Protein AF-A0A936PD94-F1 (afdb_monomer)

Foldseek 3Di:
DQWDDDPLETEGEAEDPEEADDPDPSQQAGEYEYEPQPHAHEYCEEYEHCEYEYEAHYEYQYEYEHLEEYEYHNEQHAYEYLEEYAYNYEYDYDYDDDPDAPAVVRLVVRQRYEHLYEYAYAAEYEDESYEALYEYEYQEYAYASYEALAEHEYAAEYEAAQYEYQEYEYAAYEYEAFYEHALQWYKYQDQYHFAWDQDPVRDTHGGWYFYFPLPLPQTGSGLCPDDPRPDPNVLRTDDSVPQWDWDFADDDPSHPPPDDGTGTMIIGHPVPPDDDPPSSVVSCVLSVLLSCLLPPDCPPDVPVSVVSLVVSPPSDDPSSNVSSVVSND

Sequence (329 aa):
MSVAQEGNNIVVKSAVAGSVFPTTERELVFPVLVDGLLEPAQIDGALYGRSIELRGNVKVSGPIVARGDTRLDPKSGQILLCSGLTVNGSLNCVADQGEKPRSILDDIKNAGVIVKGDISVNQNISLKNAIVFGSIRAVNCSLENTLVLGTCIVEESLKISMSSIGGYAVRDVTFEGSCLMLHALGESHTQPLFVPYETPSGGLVDSDIRYYPAVRGTASIMNRSQGNDAVNAEYSKLFPAIDWASIEATANPALDEVREGPLKKWVLSIGGRIGDISIIFQAITAIAQMLKCGFEFEHYHPAKRTQHLKKALIGLTDEEQWILQTVCS

Secondary structure (DSSP, 8-state):
--EEEETTEEEE-S-BSS-B--SSGGGGGS-EEEEEEEEEEEESS-EEESSEEEEEEEEE-S-EEESS-EEEE-TTS-EEESS-EEESS-EEE-----S--SSHHHHHHT-SEEEES-EEESSEEEEESEEEES-EEEEEEEEES-EEEEEEEEEEEEEEES-EEEEEE-SEEEEESEEEEEEEEEEESSPPEEEPEEPTTS-EE--EEEE----TTT--SS---S-TT-TTTTTTEE-HHHHEEEEEEPPPTTTT---SS-EEEEEE-GGGT-S-HHHHHHHHHHHHHHHHHHHS-TTT-HHHHHHHHHHHTTT--HHHHHHHHHHT-

Structure (mmCIF, N/CA/C/O backbone):
data_AF-A0A936PD94-F1
#
_entry.id   AF-A0A936PD94-F1
#
loop_
_atom_site.group_PDB
_atom_site.id
_atom_site.type_symbol
_atom_site.label_atom_id
_atom_site.label_alt_id
_atom_site.label_comp_id
_atom_site.label_asym_id
_atom_site.label_entity_id
_atom_site.label_seq_id
_atom_site.pdbx_PDB_ins_code
_atom_site.Cartn_x
_atom_site.Cartn_y
_atom_site.Cartn_z
_atom_site.occupancy
_atom_site.B_iso_or_equiv
_atom_site.auth_seq_id
_atom_site.auth_comp_id
_atom_site.auth_asym_id
_atom_site.auth_atom_id
_atom_site.pdbx_PDB_model_num
ATOM 1 N N . MET A 1 1 ? -18.846 4.526 27.578 1.00 58.31 1 MET A N 1
ATOM 2 C CA . MET A 1 1 ? -18.025 3.333 27.281 1.00 58.31 1 MET A CA 1
ATOM 3 C C . MET A 1 1 ? -17.364 3.568 25.938 1.00 58.31 1 MET A C 1
ATOM 5 O O . MET A 1 1 ? -18.072 3.981 25.031 1.00 58.31 1 MET A O 1
ATOM 9 N N . SER A 1 2 ? -16.044 3.404 25.836 1.00 80.94 2 SER A N 1
ATOM 10 C CA . SER A 1 2 ? -15.289 3.645 24.594 1.00 80.94 2 SER A CA 1
ATOM 11 C C . SER A 1 2 ? -15.455 2.521 23.570 1.00 80.94 2 SER A C 1
ATOM 13 O O . SER A 1 2 ? -15.458 2.786 22.371 1.00 80.94 2 SER A O 1
ATOM 15 N N . VAL A 1 3 ? -15.668 1.294 24.056 1.00 88.56 3 VAL A N 1
ATOM 16 C CA . VAL A 1 3 ? -16.024 0.108 23.271 1.00 88.56 3 VAL A CA 1
ATOM 17 C C . VAL A 1 3 ? -17.421 -0.346 23.689 1.00 88.56 3 VAL A C 1
ATOM 19 O O . VAL A 1 3 ? -17.691 -0.487 24.883 1.00 88.56 3 VAL A O 1
ATOM 22 N N . ALA A 1 4 ? -18.311 -0.558 22.726 1.00 90.06 4 ALA A N 1
ATOM 23 C CA . ALA A 1 4 ? -19.667 -1.040 22.963 1.00 90.06 4 ALA A CA 1
ATOM 24 C C . ALA A 1 4 ? -20.044 -2.116 21.943 1.00 90.06 4 ALA A C 1
ATOM 26 O O . ALA A 1 4 ? -19.617 -2.071 20.794 1.00 90.06 4 ALA A O 1
ATOM 27 N N . GLN A 1 5 ? -20.880 -3.068 22.350 1.00 90.19 5 GLN A N 1
ATOM 28 C CA . GLN A 1 5 ? -21.528 -3.970 21.408 1.00 90.19 5 GLN A CA 1
ATOM 29 C C . GLN A 1 5 ? -22.829 -3.326 20.915 1.00 90.19 5 GLN A C 1
ATOM 31 O O . GLN A 1 5 ? -23.739 -3.074 21.704 1.00 90.19 5 GLN A O 1
ATOM 36 N N . GLU A 1 6 ? -22.942 -3.101 19.609 1.00 89.69 6 GLU A N 1
ATOM 37 C CA . GLU A 1 6 ? -24.155 -2.594 18.963 1.00 89.69 6 GLU A CA 1
ATOM 38 C C . GLU A 1 6 ? -24.683 -3.664 18.000 1.00 89.69 6 GLU A C 1
ATOM 40 O O . GLU A 1 6 ? -24.191 -3.851 16.885 1.00 89.69 6 GLU A O 1
ATOM 45 N N . GLY A 1 7 ? -25.669 -4.437 18.465 1.00 88.44 7 GLY A N 1
ATOM 46 C CA . GLY A 1 7 ? -26.166 -5.606 17.740 1.00 88.44 7 GLY A CA 1
ATOM 47 C C . GLY A 1 7 ? -25.091 -6.690 17.623 1.00 88.44 7 GLY A C 1
ATOM 48 O O . GLY A 1 7 ? -24.671 -7.261 18.629 1.00 88.44 7 GLY A O 1
ATOM 49 N N . ASN A 1 8 ? -24.662 -6.977 16.393 1.00 89.38 8 ASN A N 1
ATOM 50 C CA . ASN A 1 8 ? -23.590 -7.935 16.097 1.00 89.38 8 ASN A CA 1
ATOM 51 C C . ASN A 1 8 ? -22.253 -7.246 15.776 1.00 89.38 8 ASN A C 1
ATOM 53 O O . ASN A 1 8 ? -21.369 -7.894 15.233 1.00 89.38 8 ASN A O 1
ATOM 57 N N . ASN A 1 9 ? -22.110 -5.953 16.076 1.00 90.62 9 ASN A N 1
ATOM 58 C CA . ASN A 1 9 ? -20.882 -5.199 15.845 1.00 90.62 9 ASN A CA 1
ATOM 59 C C . ASN A 1 9 ? -20.218 -4.853 17.179 1.00 90.62 9 ASN A C 1
ATOM 61 O O . ASN A 1 9 ? -20.905 -4.519 18.147 1.00 90.62 9 ASN A O 1
ATOM 65 N N . ILE A 1 10 ? -18.890 -4.857 17.202 1.00 94.56 10 ILE A N 1
ATOM 66 C CA . ILE A 1 10 ? -18.111 -4.158 18.226 1.00 94.56 10 ILE A CA 1
ATOM 67 C C . ILE A 1 10 ? -17.815 -2.761 17.694 1.00 94.56 10 ILE A C 1
ATOM 69 O O . ILE A 1 10 ? -17.264 -2.620 16.607 1.00 94.56 10 ILE A O 1
ATOM 73 N N . VAL A 1 11 ? -18.208 -1.728 18.429 1.00 95.50 11 VAL A N 1
ATOM 74 C CA . VAL A 1 11 ? -18.117 -0.335 17.993 1.00 95.50 11 VAL A CA 1
ATOM 75 C C . VAL A 1 11 ? -17.208 0.443 18.936 1.00 95.50 11 VAL A C 1
ATOM 77 O O . VAL A 1 11 ? -17.408 0.436 20.152 1.00 95.50 11 VAL A O 1
ATOM 80 N N . VAL A 1 12 ? -16.217 1.122 18.364 1.00 95.44 12 VAL A N 1
ATOM 81 C CA . VAL A 1 12 ? -15.263 1.988 19.061 1.00 95.44 12 VAL A CA 1
ATOM 82 C C . VAL A 1 12 ? -15.480 3.419 18.584 1.00 95.44 12 VAL A C 1
ATOM 84 O O . VAL A 1 12 ? -15.323 3.693 17.400 1.00 95.44 12 VAL A O 1
ATOM 87 N N . LYS A 1 13 ? -15.859 4.324 19.491 1.00 93.44 13 LYS A N 1
ATOM 88 C CA . LYS A 1 13 ? -16.197 5.730 19.164 1.00 93.44 13 LYS A CA 1
ATOM 89 C C . LYS A 1 13 ? -15.248 6.756 19.781 1.00 93.44 13 LYS A C 1
ATOM 91 O O . LYS A 1 13 ? -15.391 7.946 19.544 1.00 93.44 13 LYS A O 1
ATOM 96 N N . SER A 1 14 ? -14.328 6.318 20.635 1.00 93.00 14 SER A N 1
ATOM 97 C CA . SER A 1 14 ? -13.418 7.205 21.361 1.00 93.00 14 SER A CA 1
ATOM 98 C C . SER A 1 14 ? -12.139 6.473 21.766 1.00 93.00 14 SER A C 1
ATOM 100 O O . SER A 1 14 ? -11.907 5.337 21.350 1.00 93.00 14 SER A O 1
ATOM 102 N N . ALA A 1 15 ? -11.289 7.133 22.554 1.00 94.19 15 ALA A N 1
ATOM 103 C CA . ALA A 1 15 ? -10.006 6.593 22.980 1.00 94.19 15 ALA A CA 1
ATOM 104 C C . ALA A 1 15 ? -10.124 5.280 23.788 1.00 94.19 15 ALA A C 1
ATOM 106 O O . ALA A 1 15 ? -10.927 5.157 24.719 1.00 94.19 15 ALA A O 1
ATOM 107 N N . VAL A 1 16 ? -9.260 4.316 23.467 1.00 94.81 16 VAL A N 1
ATOM 108 C CA . VAL A 1 16 ? -9.091 3.030 24.147 1.00 94.81 16 VAL A CA 1
ATOM 109 C C . VAL A 1 16 ? -7.636 2.897 24.592 1.00 94.81 16 VAL A C 1
ATOM 111 O O . VAL A 1 16 ? -6.733 2.719 23.773 1.00 94.81 16 VAL A O 1
ATOM 114 N N . ALA A 1 17 ? -7.424 2.937 25.908 1.00 89.44 17 ALA A N 1
ATOM 115 C CA . ALA A 1 17 ? -6.134 2.662 26.533 1.00 89.44 17 ALA A CA 1
ATOM 116 C C . ALA A 1 17 ? -5.883 1.143 26.550 1.00 89.44 17 ALA A C 1
ATOM 118 O O . ALA A 1 17 ? -6.135 0.467 27.547 1.00 89.44 17 ALA A O 1
ATOM 119 N N . GLY A 1 18 ? -5.468 0.584 25.412 1.00 92.00 18 GLY A N 1
ATOM 120 C CA . GLY A 1 18 ? -5.181 -0.842 25.266 1.00 92.00 18 GLY A CA 1
ATOM 121 C C . GLY A 1 18 ? -5.598 -1.413 23.917 1.00 92.00 18 GLY A C 1
ATOM 122 O O . GLY A 1 18 ? -5.848 -0.683 22.961 1.00 92.00 18 GLY A O 1
ATOM 123 N N . SER A 1 19 ? -5.636 -2.743 23.846 1.00 95.31 19 SER A N 1
ATOM 124 C CA . SER A 1 19 ? -6.000 -3.467 22.625 1.00 95.31 19 SER A CA 1
ATOM 125 C C . SER A 1 19 ? -7.496 -3.763 22.578 1.00 95.31 19 SER A C 1
ATOM 127 O O . SER A 1 19 ? -8.117 -4.012 23.611 1.00 95.31 19 SER A O 1
ATOM 129 N N . VAL A 1 20 ? -8.057 -3.797 21.373 1.00 95.44 20 VAL A N 1
ATOM 130 C CA . VAL A 1 20 ? -9.430 -4.240 21.122 1.00 95.44 20 VAL A CA 1
ATOM 131 C C . VAL A 1 20 ? -9.370 -5.684 20.635 1.00 95.44 20 VAL A C 1
ATOM 133 O O . VAL A 1 20 ? -9.071 -5.954 19.471 1.00 95.44 20 VAL A O 1
ATOM 136 N N . PHE A 1 21 ? -9.627 -6.607 21.562 1.00 93.06 21 PHE A N 1
ATOM 137 C CA . PHE A 1 21 ? -9.721 -8.041 21.312 1.00 93.06 21 PHE A CA 1
ATOM 138 C C . PHE A 1 21 ? -11.111 -8.564 21.693 1.00 93.06 21 PHE A C 1
ATOM 140 O O . PHE A 1 21 ? -11.737 -8.010 22.598 1.00 93.06 21 PHE A O 1
ATOM 147 N N . PRO A 1 22 ? -11.574 -9.653 21.057 1.00 88.62 22 PRO A N 1
ATOM 148 C CA . PRO A 1 22 ? -12.738 -10.400 21.508 1.00 88.62 22 PRO A CA 1
ATOM 149 C C . PRO A 1 22 ? -12.559 -10.824 22.966 1.00 88.62 22 PRO A C 1
ATOM 151 O O . PRO A 1 22 ? -11.569 -11.466 23.318 1.00 88.62 22 PRO A O 1
ATOM 154 N N . THR A 1 23 ? -13.517 -10.470 23.812 1.00 89.94 23 THR A N 1
ATOM 155 C CA . THR A 1 23 ? -13.538 -10.857 25.230 1.00 89.94 23 THR A CA 1
ATOM 156 C C . THR A 1 23 ? -14.296 -12.162 25.457 1.00 89.94 23 THR A C 1
ATOM 158 O O . THR A 1 23 ? -14.132 -12.816 26.487 1.00 89.94 23 THR A O 1
ATOM 161 N N . THR A 1 24 ? -15.096 -12.570 24.471 1.00 89.12 24 THR A N 1
ATOM 162 C CA . THR A 1 24 ? -15.870 -13.810 24.472 1.00 89.12 24 THR A CA 1
ATOM 163 C C . THR A 1 24 ? -15.741 -14.535 23.132 1.00 89.12 24 THR A C 1
ATOM 165 O O . THR A 1 24 ? -15.472 -13.924 22.097 1.00 89.12 24 THR A O 1
ATOM 168 N N . GLU A 1 25 ? -15.982 -15.850 23.112 1.00 88.06 25 GLU A N 1
ATOM 169 C CA . GLU A 1 25 ? -15.947 -16.641 21.869 1.00 88.06 25 GLU A CA 1
ATOM 170 C C . GLU A 1 25 ? -16.949 -16.140 20.822 1.00 88.06 25 GLU A C 1
ATOM 172 O O . GLU A 1 25 ? -16.679 -16.169 19.622 1.00 88.06 25 GLU A O 1
ATOM 177 N N . ARG A 1 26 ? -18.103 -15.631 21.267 1.00 88.50 26 ARG A N 1
ATOM 178 C CA . ARG A 1 26 ? -19.130 -15.078 20.379 1.00 88.50 26 ARG A CA 1
ATOM 179 C C . ARG A 1 26 ? -18.632 -13.847 19.619 1.00 88.50 26 ARG A C 1
ATOM 181 O O . ARG A 1 26 ? -19.016 -13.650 18.471 1.00 88.50 26 ARG A O 1
ATOM 188 N N . GLU A 1 27 ? -17.770 -13.038 20.226 1.00 88.19 27 GLU A N 1
ATOM 189 C CA . GLU A 1 27 ? -17.230 -11.824 19.603 1.00 88.19 27 GLU A CA 1
ATOM 190 C C . GLU A 1 27 ? -16.219 -12.124 18.490 1.00 88.19 27 GLU A C 1
ATOM 192 O O . GLU A 1 27 ? -15.989 -11.272 17.636 1.00 88.19 27 GLU A O 1
ATOM 197 N N . LEU A 1 28 ? -15.676 -13.348 18.414 1.00 88.38 28 LEU A N 1
ATOM 198 C CA . LEU A 1 28 ? -14.743 -13.758 17.352 1.00 88.38 28 LEU A CA 1
ATOM 199 C C . LEU A 1 28 ? -15.333 -13.633 15.940 1.00 88.38 28 LEU A C 1
ATOM 201 O O . LEU A 1 28 ? -14.584 -13.561 14.964 1.00 88.38 28 LEU A O 1
ATOM 205 N N . VAL A 1 29 ? -16.663 -13.653 15.815 1.00 90.31 29 VAL A N 1
ATOM 206 C CA . VAL A 1 29 ? -17.368 -13.550 14.528 1.00 90.31 29 VAL A CA 1
ATOM 207 C C . VAL A 1 29 ? -17.976 -12.173 14.280 1.00 90.31 29 VAL A C 1
ATOM 209 O O . VAL A 1 29 ? -18.589 -11.968 13.228 1.00 90.31 29 VAL A O 1
ATOM 212 N N . PHE A 1 30 ? -17.828 -11.239 15.219 1.00 92.12 30 PHE A N 1
ATOM 213 C CA . PHE A 1 30 ? -18.366 -9.894 15.083 1.00 92.12 30 PHE A CA 1
ATOM 214 C C . PHE A 1 30 ? -17.397 -9.004 14.294 1.00 92.12 30 PHE A C 1
ATOM 216 O O . PHE A 1 30 ? -16.183 -9.043 14.524 1.00 92.12 30 PHE A O 1
ATOM 223 N N . PRO A 1 31 ? -17.892 -8.222 13.320 1.00 95.12 31 PRO A N 1
ATOM 224 C CA . PRO A 1 31 ? -17.118 -7.130 12.755 1.00 95.12 31 PRO A CA 1
ATOM 225 C C . PRO A 1 31 ? -16.848 -6.050 13.811 1.00 95.12 31 PRO A C 1
ATOM 227 O O . PRO A 1 31 ? -17.626 -5.853 14.750 1.00 95.12 31 PRO A O 1
ATOM 230 N N . VAL A 1 32 ? -15.744 -5.336 13.621 1.00 97.50 32 VAL A N 1
ATOM 231 C CA . VAL A 1 32 ? -15.344 -4.198 14.443 1.00 97.50 32 VAL A CA 1
ATOM 232 C C . VAL A 1 32 ? -15.432 -2.930 13.606 1.00 97.50 32 VAL A C 1
ATOM 234 O O . VAL A 1 32 ? -14.812 -2.834 12.549 1.00 97.50 32 VAL A O 1
ATOM 237 N N . LEU A 1 33 ? -16.195 -1.958 14.089 1.00 97.44 33 LEU A N 1
ATOM 238 C CA . LEU A 1 33 ? -16.294 -0.620 13.524 1.00 97.44 33 LEU A CA 1
ATOM 239 C C . LEU A 1 33 ? -15.576 0.356 14.455 1.00 97.44 33 LEU A C 1
ATOM 241 O O . LEU A 1 33 ? -15.953 0.495 15.616 1.00 97.44 33 LEU A O 1
ATOM 245 N N . VAL A 1 34 ? -14.574 1.058 13.941 1.00 97.50 34 VAL A N 1
ATOM 246 C CA . VAL A 1 34 ? -13.945 2.190 14.622 1.00 97.50 34 VAL A CA 1
ATOM 247 C C . VAL A 1 34 ? -14.423 3.458 13.930 1.00 97.50 34 VAL A C 1
ATOM 249 O O . VAL A 1 34 ? -14.061 3.732 12.786 1.00 97.50 34 VAL A O 1
ATOM 252 N N . ASP A 1 35 ? -15.295 4.191 14.610 1.00 95.62 35 ASP A N 1
ATOM 253 C CA . ASP A 1 35 ? -15.985 5.353 14.070 1.00 95.62 35 ASP A CA 1
ATOM 254 C C . ASP A 1 35 ? -15.390 6.638 14.647 1.00 95.62 35 ASP A C 1
ATOM 256 O O . ASP A 1 35 ? -15.685 7.029 15.775 1.00 95.62 35 ASP A O 1
ATOM 260 N N . GLY A 1 36 ? -14.531 7.266 13.848 1.00 95.12 36 GLY A N 1
ATOM 261 C CA . GLY A 1 36 ? -13.902 8.552 14.111 1.00 95.12 36 GLY A CA 1
ATOM 262 C C . GLY A 1 36 ? -14.530 9.717 13.335 1.00 95.12 36 GLY A C 1
ATOM 263 O O . GLY A 1 36 ? -13.838 10.697 13.051 1.00 95.12 36 GLY A O 1
ATOM 264 N N . LEU A 1 37 ? -15.791 9.602 12.887 1.00 93.38 37 LEU A N 1
ATOM 265 C CA . LEU A 1 37 ? -16.442 10.629 12.057 1.00 93.38 37 LEU A CA 1
ATOM 266 C C . LEU A 1 37 ? -16.813 11.895 12.839 1.00 93.38 37 LEU A C 1
ATOM 268 O O . LEU A 1 37 ? -16.697 12.996 12.304 1.00 93.38 37 LEU A O 1
ATOM 272 N N . LEU A 1 38 ? -17.292 11.739 14.076 1.00 90.62 38 LEU A N 1
ATOM 273 C CA . LEU A 1 38 ? -17.713 12.859 14.928 1.00 90.62 38 LEU A CA 1
ATOM 274 C C . LEU A 1 38 ? -16.577 13.347 15.828 1.00 90.62 38 LEU A C 1
ATOM 276 O O . LEU A 1 38 ? -16.331 14.546 15.926 1.00 90.62 38 LEU A O 1
ATOM 280 N N . GLU A 1 39 ? -15.879 12.410 16.465 1.00 91.81 39 GLU A N 1
ATOM 281 C CA . GLU A 1 39 ? -14.734 12.664 17.334 1.00 91.81 39 GLU A CA 1
ATOM 282 C C . GLU A 1 39 ? -13.600 11.707 16.958 1.00 91.81 39 GLU A C 1
ATOM 284 O O . GLU A 1 39 ? -13.888 10.575 16.569 1.00 91.81 39 GLU A O 1
ATOM 289 N N . PRO A 1 40 ? -12.321 12.109 17.066 1.00 94.31 40 PRO A N 1
ATOM 290 C CA . PRO A 1 40 ? -11.212 11.209 16.775 1.00 94.31 40 PRO A CA 1
ATOM 291 C C . PRO A 1 40 ? -11.243 9.947 17.647 1.00 94.31 40 PRO A C 1
ATOM 293 O O . PRO A 1 40 ? -11.290 10.023 18.877 1.00 94.31 40 PRO A O 1
ATOM 296 N N . ALA A 1 41 ? -11.151 8.781 17.009 1.00 96.50 41 ALA A N 1
ATOM 297 C CA . ALA A 1 41 ? -11.038 7.500 17.693 1.00 96.50 41 ALA A CA 1
ATOM 298 C C . ALA A 1 41 ? -9.566 7.069 17.758 1.00 96.50 41 ALA A C 1
ATOM 300 O O . ALA A 1 41 ? -8.856 7.078 16.751 1.00 96.50 41 ALA A O 1
ATOM 301 N N . GLN A 1 42 ? -9.098 6.670 18.942 1.00 96.75 42 GLN A N 1
ATOM 302 C CA . GLN A 1 42 ? -7.714 6.239 19.152 1.00 96.75 42 GLN A CA 1
ATOM 303 C C . GLN A 1 42 ? -7.669 4.900 19.883 1.00 96.75 42 GLN A C 1
ATOM 305 O O . GLN A 1 42 ? -8.339 4.722 20.894 1.00 96.75 42 GLN A O 1
ATOM 310 N N . ILE A 1 43 ? -6.849 3.971 19.404 1.00 97.12 43 ILE A N 1
ATOM 311 C CA . ILE A 1 43 ? -6.580 2.685 20.051 1.00 97.12 43 ILE A CA 1
ATOM 312 C C . ILE A 1 43 ? -5.075 2.605 20.309 1.00 97.12 43 ILE A C 1
ATOM 314 O O . ILE A 1 43 ? -4.284 2.575 19.368 1.00 97.12 43 ILE A O 1
ATOM 318 N N . ASP A 1 44 ? -4.672 2.573 21.580 1.00 95.00 44 ASP A N 1
ATOM 319 C CA . ASP A 1 44 ? -3.250 2.559 21.960 1.00 95.00 44 ASP A CA 1
ATOM 320 C C . ASP A 1 44 ? -2.584 1.187 21.781 1.00 95.00 44 ASP A C 1
ATOM 322 O O . ASP A 1 44 ? -1.359 1.087 21.744 1.00 95.00 44 ASP A O 1
ATOM 326 N N . GLY A 1 45 ? -3.379 0.123 21.674 1.00 94.25 45 GLY A N 1
ATOM 327 C CA . GLY A 1 45 ? -2.914 -1.244 21.467 1.00 94.25 45 GLY A CA 1
ATOM 328 C C . GLY A 1 45 ? -3.237 -1.800 20.082 1.00 94.25 45 GLY A C 1
ATOM 329 O O . GLY A 1 45 ? -3.435 -1.071 19.112 1.00 94.25 45 GLY A O 1
ATOM 330 N N . ALA A 1 46 ? -3.265 -3.128 20.002 1.00 96.56 46 ALA A N 1
ATOM 331 C CA . ALA A 1 46 ? -3.616 -3.865 18.796 1.00 96.56 46 ALA A CA 1
ATOM 332 C C . ALA A 1 46 ? -5.133 -3.873 18.559 1.00 96.56 46 ALA A C 1
ATOM 334 O O . ALA A 1 46 ? -5.929 -3.696 19.484 1.00 96.56 46 ALA A O 1
ATOM 335 N N . LEU A 1 47 ? -5.534 -4.140 17.321 1.00 97.44 47 LEU A N 1
ATOM 336 C CA . LEU A 1 47 ? -6.935 -4.277 16.939 1.00 97.44 47 LEU A CA 1
ATOM 337 C C . LEU A 1 47 ? -7.141 -5.603 16.210 1.00 97.44 47 LEU A C 1
ATOM 339 O O . LEU A 1 47 ? -6.480 -5.893 15.213 1.00 97.44 47 LEU A O 1
ATOM 343 N N . TYR A 1 48 ? -8.091 -6.391 16.697 1.00 96.38 48 TYR A N 1
ATOM 344 C CA . TYR A 1 48 ? -8.494 -7.646 16.084 1.00 96.38 48 TYR A CA 1
ATOM 345 C C . TYR A 1 48 ? -9.983 -7.638 15.778 1.00 96.38 48 TYR A C 1
ATOM 347 O O . TYR A 1 48 ? -10.790 -7.247 16.619 1.00 96.38 48 TYR A O 1
ATOM 355 N N . GLY A 1 49 ? -10.365 -8.162 14.617 1.00 93.81 49 GLY A N 1
ATOM 356 C CA . GLY A 1 49 ? -11.770 -8.330 14.265 1.00 93.81 49 GLY A CA 1
ATOM 357 C C . GLY A 1 49 ? -11.990 -9.385 13.192 1.00 93.81 49 GLY A C 1
ATOM 358 O O . GLY A 1 49 ? -11.072 -9.749 12.453 1.00 93.81 49 GLY A O 1
ATOM 359 N N . ARG A 1 50 ? -13.235 -9.867 13.065 1.00 94.75 50 ARG A N 1
ATOM 360 C CA . ARG A 1 50 ? -13.612 -10.679 11.901 1.00 94.75 50 ARG A CA 1
ATOM 361 C C . ARG A 1 50 ? -13.452 -9.860 10.625 1.00 94.75 50 ARG A C 1
ATOM 363 O O . ARG A 1 50 ? -12.728 -10.263 9.732 1.00 94.75 50 ARG A O 1
ATOM 370 N N . SER A 1 51 ? -14.137 -8.731 10.570 1.00 96.56 51 SER A N 1
ATOM 371 C CA . SER A 1 51 ? -13.998 -7.705 9.542 1.00 96.56 51 SER A CA 1
ATOM 372 C C . SER A 1 51 ? -13.799 -6.386 10.261 1.00 96.56 51 SER A C 1
ATOM 374 O O . SER A 1 51 ? -14.347 -6.210 11.350 1.00 96.56 51 SER A O 1
ATOM 376 N N . ILE A 1 52 ? -13.000 -5.490 9.697 1.00 98.06 52 ILE A N 1
ATOM 377 C CA . ILE A 1 52 ? -12.655 -4.226 10.349 1.00 98.06 52 ILE A CA 1
ATOM 378 C C . ILE A 1 52 ? -13.036 -3.080 9.430 1.00 98.06 52 ILE A C 1
ATOM 380 O O . ILE A 1 52 ? -12.669 -3.062 8.260 1.00 98.06 52 ILE A O 1
ATOM 384 N N . GLU A 1 53 ? -13.747 -2.103 9.966 1.00 97.75 53 GLU A N 1
ATOM 385 C CA . GLU A 1 53 ? -14.022 -0.861 9.266 1.00 97.75 53 GLU A CA 1
ATOM 386 C C . GLU A 1 53 ? -13.541 0.321 10.101 1.00 97.75 53 GLU A C 1
ATOM 388 O O . GLU A 1 53 ? -13.952 0.480 11.249 1.00 97.75 53 GLU A O 1
ATOM 393 N N . LEU A 1 54 ? -12.660 1.140 9.528 1.00 97.81 54 LEU A N 1
ATOM 394 C CA . LEU A 1 54 ? -12.158 2.367 10.142 1.00 97.81 54 LEU A CA 1
ATOM 395 C C . LEU A 1 54 ? -12.729 3.555 9.367 1.00 97.81 54 LEU A C 1
ATOM 397 O O . LEU A 1 54 ? -12.564 3.614 8.147 1.00 97.81 54 LEU A O 1
ATOM 401 N N . ARG A 1 55 ? -13.406 4.482 10.053 1.00 96.25 55 ARG A N 1
ATOM 402 C CA . ARG A 1 55 ? -14.057 5.642 9.426 1.00 96.25 55 ARG A CA 1
ATOM 403 C C . ARG A 1 55 ? -13.602 6.957 10.034 1.00 96.25 55 ARG A C 1
ATOM 405 O O . ARG A 1 55 ? -13.545 7.071 11.253 1.00 96.25 55 ARG A O 1
ATOM 412 N N . GLY A 1 56 ? -13.382 7.972 9.205 1.00 94.38 56 GLY A N 1
ATOM 413 C CA . GLY A 1 56 ? -13.041 9.313 9.681 1.00 94.38 56 GLY A CA 1
ATOM 414 C C . GLY A 1 56 ? -11.630 9.395 10.265 1.00 94.38 56 GLY A C 1
ATOM 415 O O . GLY A 1 56 ? -10.686 8.836 9.711 1.00 94.38 56 GLY A O 1
ATOM 416 N N . ASN A 1 57 ? -11.489 10.103 11.387 1.00 95.25 57 ASN A N 1
ATOM 417 C CA . ASN A 1 57 ? -10.211 10.304 12.066 1.00 95.25 57 ASN A CA 1
ATOM 418 C C . ASN A 1 57 ? -9.915 9.155 13.032 1.00 95.25 57 ASN A C 1
ATOM 420 O O . ASN A 1 57 ? -10.439 9.127 14.148 1.00 95.25 57 ASN A O 1
ATOM 424 N N . VAL A 1 58 ? -9.063 8.219 12.614 1.00 97.31 58 VAL A N 1
ATOM 425 C CA . VAL A 1 58 ? -8.739 7.022 13.402 1.00 97.31 58 VAL A CA 1
ATOM 426 C C . VAL A 1 58 ? -7.236 6.870 13.563 1.00 97.31 58 VAL A C 1
ATOM 428 O O . VAL A 1 58 ? -6.499 6.905 12.584 1.00 97.31 58 VAL A O 1
ATOM 431 N N . LYS A 1 59 ? -6.783 6.619 14.792 1.00 97.44 59 LYS A N 1
ATOM 432 C CA . LYS A 1 59 ? -5.404 6.219 15.082 1.00 97.44 59 LYS A CA 1
ATOM 433 C C . LYS A 1 59 ? -5.371 4.850 15.751 1.00 97.44 59 LYS A C 1
ATOM 435 O O . LYS A 1 59 ? -6.008 4.658 16.783 1.00 97.44 59 LYS A O 1
ATOM 440 N N . VAL A 1 60 ? -4.584 3.922 15.213 1.00 97.62 60 VAL A N 1
ATOM 441 C CA . VAL A 1 60 ? -4.294 2.633 15.863 1.00 97.62 60 VAL A CA 1
ATOM 442 C C . VAL A 1 60 ? -2.790 2.502 16.035 1.00 97.62 60 VAL A C 1
ATOM 444 O O . VAL A 1 60 ? -2.045 2.515 15.058 1.00 97.62 60 VAL A O 1
ATOM 447 N N . SER A 1 61 ? -2.340 2.416 17.284 1.00 95.44 61 SER A N 1
ATOM 448 C CA . SER A 1 61 ? -0.915 2.391 17.615 1.00 95.44 61 SER A CA 1
ATOM 449 C C . SER A 1 61 ? -0.293 0.999 17.445 1.00 95.44 61 SER A C 1
ATOM 451 O O . SER A 1 61 ? 0.876 0.893 17.085 1.00 95.44 61 SER A O 1
ATOM 453 N N . GLY A 1 62 ? -1.057 -0.069 17.697 1.00 93.31 62 GLY A N 1
ATOM 454 C CA . GLY A 1 62 ? -0.605 -1.454 17.553 1.00 93.31 62 GLY A CA 1
ATOM 455 C C . GLY A 1 62 ? -0.950 -2.097 16.203 1.00 93.31 62 GLY A C 1
ATOM 456 O O . GLY A 1 62 ? -1.557 -1.463 15.339 1.00 93.31 62 GLY A O 1
ATOM 457 N N . PRO A 1 63 ? -0.571 -3.375 16.007 1.00 96.00 63 PRO A N 1
ATOM 458 C CA . PRO A 1 63 ? -0.869 -4.115 14.786 1.00 96.00 63 PRO A CA 1
ATOM 459 C C . PRO A 1 63 ? -2.368 -4.363 14.626 1.00 96.00 63 PRO A C 1
ATOM 461 O O . PRO A 1 63 ? -3.097 -4.553 15.607 1.00 96.00 63 PRO A O 1
ATOM 464 N N . ILE A 1 64 ? -2.809 -4.421 13.372 1.00 97.88 64 ILE A N 1
ATOM 465 C CA . ILE A 1 64 ? -4.190 -4.751 13.023 1.00 97.88 64 ILE A CA 1
ATOM 466 C C . ILE A 1 64 ? -4.237 -6.140 12.395 1.00 97.88 64 ILE A C 1
ATOM 468 O O . ILE A 1 64 ? -3.494 -6.435 11.458 1.00 97.88 64 ILE A O 1
ATOM 472 N N . VAL A 1 65 ? -5.144 -6.981 12.889 1.00 97.38 65 VAL A N 1
ATOM 473 C CA . VAL A 1 65 ? -5.383 -8.325 12.359 1.00 97.38 65 VAL A CA 1
ATOM 474 C C . VAL A 1 65 ? -6.870 -8.512 12.070 1.00 97.38 65 VAL A C 1
ATOM 476 O O . VAL A 1 65 ? -7.693 -8.574 12.983 1.00 97.38 65 VAL A O 1
ATOM 479 N N . ALA A 1 66 ? -7.213 -8.648 10.791 1.00 96.69 66 ALA A N 1
ATOM 480 C CA . ALA A 1 66 ? -8.562 -8.953 10.334 1.00 96.69 66 ALA A CA 1
ATOM 481 C C . ALA A 1 66 ? -8.640 -10.376 9.771 1.00 96.69 66 ALA A C 1
ATOM 483 O O . ALA A 1 66 ? -7.811 -10.787 8.959 1.00 96.69 66 ALA A O 1
ATOM 484 N N . ARG A 1 67 ? -9.665 -11.136 10.164 1.00 95.12 67 ARG A N 1
ATOM 485 C CA . ARG A 1 67 ? -9.919 -12.491 9.631 1.00 95.12 67 ARG A CA 1
ATOM 486 C C . ARG A 1 67 ? -10.699 -12.529 8.312 1.00 95.12 67 ARG A C 1
ATOM 488 O O . ARG A 1 67 ? -10.957 -13.615 7.805 1.00 95.12 67 ARG A O 1
ATOM 495 N N . GLY A 1 68 ? -11.116 -11.376 7.829 1.00 94.94 68 GLY A N 1
ATOM 496 C CA . GLY A 1 68 ? -11.994 -11.150 6.695 1.00 94.94 68 GLY A CA 1
ATOM 497 C C . GLY A 1 68 ? -11.767 -9.731 6.195 1.00 94.94 68 GLY A C 1
ATOM 498 O O . GLY A 1 68 ? -10.725 -9.139 6.471 1.00 94.94 68 GLY A O 1
ATOM 499 N N . ASP A 1 69 ? -12.739 -9.174 5.481 1.00 97.19 69 ASP A N 1
ATOM 500 C CA . ASP A 1 69 ? -12.523 -7.906 4.784 1.00 97.19 69 ASP A CA 1
ATOM 501 C C . ASP A 1 69 ? -12.239 -6.731 5.726 1.00 97.19 69 ASP A C 1
ATOM 503 O O . ASP A 1 69 ? -12.800 -6.624 6.822 1.00 97.19 69 ASP A O 1
ATOM 507 N N . THR A 1 70 ? -11.368 -5.836 5.267 1.00 98.06 70 THR A N 1
ATOM 508 C CA . THR A 1 70 ? -11.034 -4.583 5.942 1.00 98.06 70 THR A CA 1
ATOM 509 C C . THR A 1 70 ? -11.338 -3.403 5.031 1.00 98.06 70 THR A C 1
ATOM 511 O O . THR A 1 70 ? -10.958 -3.388 3.858 1.00 98.06 70 THR A O 1
ATOM 514 N N . ARG A 1 71 ? -12.012 -2.392 5.575 1.00 97.81 71 ARG A N 1
ATOM 515 C CA . ARG A 1 71 ? -12.331 -1.147 4.878 1.00 97.81 71 ARG A CA 1
ATOM 516 C C . ARG A 1 71 ? -11.756 0.044 5.633 1.00 97.81 71 ARG A C 1
ATOM 518 O O . ARG A 1 71 ? -12.007 0.211 6.823 1.00 97.81 71 ARG A O 1
ATOM 525 N N . LEU A 1 72 ? -11.019 0.882 4.918 1.00 97.44 72 LEU A N 1
ATOM 526 C CA . LEU A 1 72 ? -10.485 2.149 5.404 1.00 97.44 72 LEU A CA 1
ATOM 527 C C . LEU A 1 72 ? -11.231 3.266 4.673 1.00 97.44 72 LEU A C 1
ATOM 529 O O . LEU A 1 72 ? -11.143 3.363 3.453 1.00 97.44 72 LEU A O 1
ATOM 533 N N . ASP A 1 73 ? -12.011 4.061 5.392 1.00 95.88 73 ASP A N 1
ATOM 534 C CA . ASP A 1 73 ? -12.832 5.135 4.827 1.00 95.88 73 ASP A CA 1
ATOM 535 C C . ASP A 1 73 ? -12.546 6.439 5.586 1.00 95.88 73 ASP A C 1
ATOM 537 O O . ASP A 1 73 ? -13.303 6.825 6.482 1.00 95.88 73 ASP A O 1
ATOM 541 N N . PRO A 1 74 ? -11.418 7.110 5.292 1.00 92.12 74 PRO A N 1
ATOM 542 C CA . PRO A 1 74 ? -11.026 8.309 6.023 1.00 92.12 74 PRO A CA 1
ATOM 543 C C . PRO A 1 74 ? -12.015 9.466 5.845 1.00 92.12 74 PRO A C 1
ATOM 545 O O . PRO A 1 74 ? -12.042 10.365 6.683 1.00 92.12 74 PRO A O 1
ATOM 548 N N . LYS A 1 75 ? -12.868 9.452 4.806 1.00 88.00 75 LYS A N 1
ATOM 549 C CA . LYS A 1 75 ? -13.708 10.595 4.412 1.00 88.00 75 LYS A CA 1
ATOM 550 C C . LYS A 1 75 ? -12.851 11.858 4.271 1.00 88.00 75 LYS A C 1
ATOM 552 O O . LYS A 1 75 ? -11.892 11.858 3.511 1.00 88.00 75 LYS A O 1
ATOM 557 N N . SER A 1 76 ? -13.185 12.914 5.009 1.00 83.75 76 SER A N 1
ATOM 558 C CA . SER A 1 76 ? -12.410 14.154 5.109 1.00 83.75 76 SER A CA 1
ATOM 559 C C . SER A 1 76 ? -11.354 14.131 6.222 1.00 83.75 76 SER A C 1
ATOM 561 O O . SER A 1 76 ? -10.719 15.150 6.477 1.00 83.75 76 SER A O 1
ATOM 563 N N . GLY A 1 77 ? -11.248 13.026 6.959 1.00 88.38 77 GLY A N 1
ATOM 564 C CA . GLY A 1 77 ? -10.286 12.820 8.034 1.00 88.38 77 GLY A CA 1
ATOM 565 C C . GLY A 1 77 ? -9.036 12.070 7.579 1.00 88.38 77 GLY A C 1
ATOM 566 O O . GLY A 1 77 ? -8.745 11.974 6.388 1.00 88.38 77 GLY A O 1
ATOM 567 N N . GLN A 1 78 ? -8.306 11.516 8.546 1.00 91.12 78 GLN A N 1
ATOM 568 C CA . GLN A 1 78 ? -7.127 10.688 8.308 1.00 91.12 78 GLN A CA 1
ATOM 569 C C . GLN A 1 78 ? -7.154 9.417 9.163 1.00 91.12 78 GLN A C 1
ATOM 571 O O . GLN A 1 78 ? -7.428 9.456 10.364 1.00 91.12 78 GLN A O 1
ATOM 576 N N . ILE A 1 79 ? -6.795 8.291 8.548 1.00 96.00 79 ILE A N 1
ATOM 577 C CA . ILE A 1 79 ? -6.556 7.023 9.235 1.00 96.00 79 ILE A CA 1
ATOM 578 C C . ILE A 1 79 ? -5.047 6.809 9.349 1.00 96.00 79 ILE A C 1
ATOM 580 O O . ILE A 1 79 ? -4.356 6.638 8.346 1.00 96.00 79 ILE A O 1
ATOM 584 N N . LEU A 1 80 ? -4.542 6.791 10.580 1.00 95.62 80 LEU A N 1
ATOM 585 C CA . LEU A 1 80 ? -3.140 6.561 10.905 1.00 95.62 80 LEU A CA 1
ATOM 586 C C 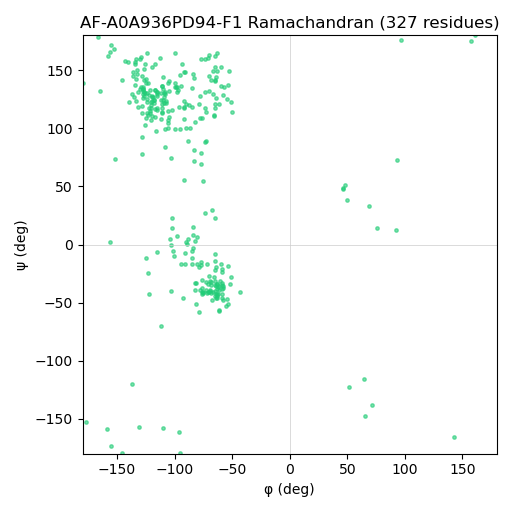. LEU A 1 80 ? -2.965 5.207 11.598 1.00 95.62 80 LEU A C 1
ATOM 588 O O . LEU A 1 80 ? -3.393 5.006 12.736 1.00 95.62 80 LEU A O 1
ATOM 592 N N . LEU A 1 81 ? -2.286 4.289 10.921 1.00 97.06 81 LEU A N 1
ATOM 593 C CA . LEU A 1 81 ? -1.928 2.973 11.435 1.00 97.06 81 LEU A CA 1
ATOM 594 C C . LEU A 1 81 ? -0.436 2.988 11.767 1.00 97.06 81 LEU A C 1
ATOM 596 O O . LEU A 1 81 ? 0.394 3.052 10.866 1.00 97.06 81 LEU A O 1
ATOM 600 N N . CYS A 1 82 ? -0.070 2.962 13.048 1.00 94.25 82 CYS A N 1
ATOM 601 C CA . CYS A 1 82 ? 1.334 3.050 13.471 1.00 94.25 82 CYS A CA 1
ATOM 602 C C . CYS A 1 82 ? 2.072 1.699 13.451 1.00 94.25 82 CYS A C 1
ATOM 604 O O . CYS A 1 82 ? 3.188 1.600 13.957 1.00 94.25 82 CYS A O 1
ATOM 606 N N . SER A 1 83 ? 1.446 0.660 12.905 1.00 93.31 83 SER A N 1
ATOM 607 C CA . SER A 1 83 ? 2.019 -0.673 12.767 1.00 93.31 83 SER A CA 1
ATOM 608 C C . SER A 1 83 ? 1.523 -1.333 11.478 1.00 93.31 83 SER A C 1
ATOM 610 O O . SER A 1 83 ? 0.754 -0.746 10.712 1.00 93.31 83 SER A O 1
ATOM 612 N N . GLY A 1 84 ? 1.968 -2.567 11.244 1.00 90.75 84 GLY A N 1
ATOM 613 C CA . GLY A 1 84 ? 1.543 -3.370 10.106 1.00 90.75 84 GLY A CA 1
ATOM 614 C C . GLY A 1 84 ? 0.092 -3.845 10.206 1.00 90.75 84 GLY A C 1
ATOM 615 O O . GLY A 1 84 ? -0.531 -3.862 11.274 1.00 90.75 84 GLY A O 1
ATOM 616 N N . LEU A 1 85 ? -0.431 -4.273 9.062 1.00 95.94 85 LEU A N 1
ATOM 617 C CA . LEU A 1 85 ? -1.802 -4.738 8.887 1.00 95.94 85 LEU A CA 1
ATOM 618 C C . LEU A 1 85 ? -1.788 -6.129 8.247 1.00 95.94 85 LEU A C 1
ATOM 620 O O . LEU A 1 85 ? -1.175 -6.330 7.203 1.00 95.94 85 LEU A O 1
ATOM 624 N N . THR A 1 86 ? -2.483 -7.088 8.856 1.00 97.88 86 THR A N 1
ATOM 625 C CA . THR A 1 86 ? -2.698 -8.429 8.295 1.00 97.88 86 THR A CA 1
ATOM 626 C C . THR A 1 86 ? -4.186 -8.674 8.071 1.00 97.88 86 THR A C 1
ATOM 628 O O . THR A 1 86 ? -4.975 -8.581 9.010 1.00 97.88 86 THR A O 1
ATOM 631 N N . VAL A 1 87 ? -4.576 -9.011 6.841 1.00 97.56 87 VAL A N 1
ATOM 632 C CA . VAL A 1 87 ? -5.976 -9.196 6.432 1.00 97.56 87 VAL A CA 1
ATOM 633 C C . VAL A 1 87 ? -6.142 -10.544 5.733 1.00 97.56 87 VAL A C 1
ATOM 635 O O . VAL A 1 87 ? -5.551 -10.796 4.685 1.00 97.56 87 VAL A O 1
ATOM 638 N N . ASN A 1 88 ? -6.976 -11.413 6.303 1.00 95.94 88 ASN A N 1
ATOM 639 C CA . ASN A 1 88 ? -7.416 -12.671 5.694 1.00 95.94 88 ASN A CA 1
ATOM 640 C C . ASN A 1 88 ? -8.732 -12.457 4.913 1.00 95.94 88 ASN A C 1
ATOM 642 O O . ASN A 1 88 ? -9.759 -13.062 5.198 1.00 95.94 88 ASN A O 1
ATOM 646 N N . GLY A 1 89 ? -8.710 -11.514 3.982 1.00 94.88 89 GLY A N 1
ATOM 647 C CA . GLY A 1 89 ? -9.813 -11.092 3.128 1.00 94.88 89 GLY A CA 1
ATOM 648 C C . GLY A 1 89 ? -9.310 -10.034 2.153 1.00 94.88 89 GLY A C 1
ATOM 649 O O . GLY A 1 89 ? -8.119 -9.989 1.849 1.00 94.88 89 GLY A O 1
ATOM 650 N N . SER A 1 90 ? -10.192 -9.153 1.692 1.00 97.12 90 SER A N 1
ATOM 651 C CA . SER A 1 90 ? -9.801 -7.999 0.876 1.00 97.12 90 SER A CA 1
ATOM 652 C C . SER A 1 90 ? -9.611 -6.734 1.723 1.00 97.12 90 SER A C 1
ATOM 654 O O . SER A 1 90 ? -10.329 -6.508 2.698 1.00 97.12 90 SER A O 1
ATOM 656 N N . LEU A 1 91 ? -8.660 -5.883 1.336 1.00 97.81 91 LEU A N 1
ATOM 657 C CA . LEU A 1 91 ? -8.422 -4.568 1.933 1.00 97.81 91 LEU A CA 1
ATOM 658 C C . LEU A 1 91 ? -8.796 -3.470 0.938 1.00 97.81 91 LEU A C 1
ATOM 660 O O . LEU A 1 91 ? -8.171 -3.339 -0.111 1.00 97.81 91 LEU A O 1
ATOM 664 N N . ASN A 1 92 ? -9.778 -2.647 1.292 1.00 96.88 92 ASN A N 1
ATOM 665 C CA . ASN A 1 92 ? -10.234 -1.546 0.451 1.00 96.88 92 ASN A CA 1
ATOM 666 C C . ASN A 1 92 ? -10.074 -0.206 1.170 1.00 96.88 92 ASN A C 1
ATOM 668 O O . ASN A 1 92 ? -10.718 0.039 2.190 1.00 96.88 92 ASN A O 1
ATOM 672 N N . CYS A 1 93 ? -9.250 0.675 0.610 1.00 93.25 93 CYS A N 1
ATOM 673 C CA . CYS A 1 93 ? -9.204 2.084 0.969 1.00 93.25 93 CYS A CA 1
ATOM 674 C C . CYS A 1 93 ? -10.141 2.873 0.051 1.00 93.25 93 CYS A C 1
ATOM 676 O O . CYS A 1 93 ? -9.945 2.920 -1.165 1.00 93.25 93 CYS A O 1
ATOM 678 N N . VAL A 1 94 ? -11.154 3.498 0.643 1.00 82.56 94 VAL A N 1
ATOM 679 C CA . VAL A 1 94 ? -12.095 4.388 -0.032 1.00 82.56 94 VAL A CA 1
ATOM 680 C C . VAL A 1 94 ? -11.783 5.806 0.426 1.00 82.56 94 VAL A C 1
ATOM 682 O O . VAL A 1 94 ? -12.381 6.306 1.372 1.00 82.56 94 VAL A O 1
ATOM 685 N N . ALA A 1 95 ? -10.805 6.430 -0.219 1.00 73.94 95 ALA A N 1
ATOM 686 C CA . ALA A 1 95 ? -10.509 7.842 -0.030 1.00 73.94 95 ALA A CA 1
ATOM 687 C C . ALA A 1 95 ? -11.022 8.629 -1.239 1.00 73.94 95 ALA A C 1
ATOM 689 O O . ALA A 1 95 ? -10.772 8.238 -2.384 1.00 73.94 95 ALA A O 1
ATOM 690 N N . ASP A 1 96 ? -11.734 9.728 -0.983 1.00 66.38 96 ASP A N 1
ATOM 691 C CA . ASP A 1 96 ? -12.063 10.693 -2.029 1.00 66.38 96 ASP A CA 1
ATOM 692 C C . ASP A 1 96 ? -10.759 11.336 -2.526 1.00 66.38 96 ASP A C 1
ATOM 694 O O . ASP A 1 96 ? -9.837 11.589 -1.743 1.00 66.38 96 ASP A O 1
ATOM 698 N N . GLN A 1 97 ? -10.647 11.562 -3.838 1.00 57.38 97 GLN A N 1
ATOM 699 C CA . GLN A 1 97 ? -9.469 12.222 -4.396 1.00 57.38 97 GLN A CA 1
ATOM 700 C C . GLN A 1 97 ? -9.428 13.670 -3.887 1.00 57.38 97 GLN A C 1
ATOM 702 O O . GLN A 1 97 ? -10.270 14.489 -4.259 1.00 57.38 97 GLN A O 1
ATOM 707 N N . GLY A 1 98 ? -8.450 13.981 -3.033 1.00 55.66 98 GLY A N 1
ATOM 708 C CA . GLY A 1 98 ? -8.074 15.363 -2.746 1.00 55.66 98 GLY A CA 1
ATOM 709 C C . GLY A 1 98 ? -7.550 16.060 -4.006 1.00 55.66 98 GLY A C 1
ATOM 710 O O . GLY A 1 98 ? -7.239 15.412 -5.009 1.00 55.66 98 GLY A O 1
ATOM 711 N N . GLU A 1 99 ? -7.465 17.393 -3.976 1.00 53.16 99 GLU A N 1
ATOM 712 C CA . GLU A 1 99 ? -6.852 18.157 -5.068 1.00 53.16 99 GLU A CA 1
ATOM 713 C C . GLU A 1 99 ? -5.449 17.632 -5.402 1.00 53.16 99 GLU A C 1
ATOM 715 O O . GLU A 1 99 ? -4.736 17.152 -4.521 1.00 53.16 99 GLU A O 1
ATOM 720 N N . LYS A 1 100 ? -5.047 17.760 -6.678 1.00 51.44 100 LYS A N 1
ATOM 721 C CA . LYS A 1 100 ? -3.728 17.332 -7.162 1.00 51.44 100 LYS A CA 1
ATOM 722 C C . LYS A 1 100 ? -2.622 17.890 -6.246 1.00 51.44 100 LYS A C 1
ATOM 724 O O . LYS A 1 100 ? -2.427 19.111 -6.223 1.00 51.44 100 LYS A O 1
ATOM 729 N N . PRO A 1 101 ? -1.897 17.029 -5.523 1.00 51.12 101 PRO A N 1
ATOM 730 C CA . PRO A 1 101 ? -0.846 17.462 -4.618 1.00 51.12 101 PRO A CA 1
ATOM 731 C C . PRO A 1 101 ? 0.295 18.109 -5.410 1.00 51.12 101 PRO A C 1
ATOM 733 O O . PRO A 1 101 ? 0.617 17.702 -6.528 1.00 51.12 101 PRO A O 1
ATOM 736 N N . ARG A 1 102 ? 0.874 19.182 -4.857 1.00 48.12 102 ARG A N 1
ATOM 737 C CA . ARG A 1 102 ? 1.935 19.974 -5.510 1.00 48.12 102 ARG A CA 1
ATOM 738 C C . ARG A 1 102 ? 3.341 19.518 -5.104 1.00 48.12 102 ARG A C 1
ATOM 740 O O . ARG A 1 102 ? 4.309 19.860 -5.782 1.00 48.12 102 ARG A O 1
ATOM 747 N N . SER A 1 103 ? 3.462 18.761 -4.013 1.00 49.53 103 SER A N 1
ATOM 748 C CA . SER A 1 103 ? 4.715 18.254 -3.444 1.00 49.53 103 SER A CA 1
ATOM 749 C C . SER A 1 103 ? 4.472 16.997 -2.600 1.00 49.53 103 SER A C 1
ATOM 751 O O . SER A 1 103 ? 3.339 16.725 -2.222 1.00 49.53 103 SER A O 1
ATOM 753 N N . ILE A 1 104 ? 5.532 16.254 -2.258 1.00 50.97 104 ILE A N 1
ATOM 754 C CA . ILE A 1 104 ? 5.428 15.050 -1.406 1.00 50.97 104 ILE A CA 1
ATOM 755 C C . ILE A 1 104 ? 4.969 15.433 -0.013 1.00 50.97 104 ILE A C 1
ATOM 757 O O . ILE A 1 104 ? 4.204 14.724 0.623 1.00 50.97 104 ILE A O 1
ATOM 761 N N . LEU A 1 105 ? 5.405 16.598 0.455 1.00 55.53 105 LEU A N 1
ATOM 762 C CA . LEU A 1 105 ? 4.902 17.166 1.688 1.00 55.53 105 LEU A CA 1
ATOM 763 C C . LEU A 1 105 ? 3.377 17.352 1.627 1.00 55.53 105 LEU A C 1
ATOM 765 O O . LEU A 1 105 ? 2.712 17.113 2.629 1.00 55.53 105 LEU A O 1
ATOM 769 N N . ASP A 1 106 ? 2.825 17.740 0.475 1.00 63.09 106 ASP A N 1
ATOM 770 C CA . ASP A 1 106 ? 1.378 17.864 0.281 1.00 63.09 106 ASP A CA 1
ATOM 771 C C . ASP A 1 106 ? 0.702 16.498 0.136 1.00 63.09 106 ASP A C 1
ATOM 773 O O . ASP A 1 106 ? -0.338 16.300 0.752 1.00 63.09 106 ASP A O 1
ATOM 777 N N . ASP A 1 107 ? 1.288 15.546 -0.599 1.00 62.69 107 ASP A N 1
ATOM 778 C CA . ASP A 1 107 ? 0.801 14.158 -0.650 1.00 62.69 107 ASP A CA 1
ATOM 779 C C . ASP A 1 107 ? 0.686 13.574 0.750 1.00 62.69 107 ASP A C 1
ATOM 781 O O . ASP A 1 107 ? -0.338 13.011 1.119 1.00 62.69 107 ASP A O 1
ATOM 785 N N . ILE A 1 108 ? 1.726 13.751 1.567 1.00 62.56 108 ILE A N 1
ATOM 786 C CA . ILE A 1 108 ? 1.745 13.166 2.896 1.00 62.56 108 ILE A CA 1
ATOM 787 C C . ILE A 1 108 ? 0.861 13.925 3.883 1.00 62.56 108 ILE A C 1
ATOM 789 O O . ILE A 1 108 ? 0.177 13.296 4.692 1.00 62.56 108 ILE A O 1
ATOM 793 N N . LYS A 1 109 ? 0.803 15.258 3.812 1.00 67.75 109 LYS A N 1
ATOM 794 C CA . LYS A 1 109 ? -0.124 16.040 4.645 1.00 67.75 109 LYS A CA 1
ATOM 795 C C . LYS A 1 109 ? -1.589 15.766 4.313 1.00 67.75 109 LYS A C 1
ATOM 797 O O . LYS A 1 109 ? -2.416 15.845 5.214 1.00 67.75 109 LYS A O 1
ATOM 802 N N . ASN A 1 110 ? -1.896 15.459 3.054 1.00 73.75 110 ASN A N 1
ATOM 803 C CA . ASN A 1 110 ? -3.263 15.269 2.570 1.00 73.75 110 ASN A CA 1
ATOM 804 C C . ASN A 1 110 ? -3.633 13.791 2.351 1.00 73.75 110 ASN A C 1
ATOM 806 O O . ASN A 1 110 ? -4.733 13.499 1.873 1.00 73.75 110 ASN A O 1
ATOM 810 N N . ALA A 1 111 ? -2.746 12.856 2.705 1.00 81.50 111 ALA A N 1
ATOM 811 C CA . ALA A 1 111 ? -3.030 11.434 2.608 1.00 81.50 111 ALA A CA 1
ATOM 812 C C . ALA A 1 111 ? -4.177 11.059 3.545 1.00 81.50 111 ALA A C 1
ATOM 814 O O . ALA A 1 111 ? -4.124 11.303 4.756 1.00 81.50 111 ALA A O 1
ATOM 815 N N . GLY A 1 112 ? -5.196 10.413 2.979 1.00 88.12 112 GLY A N 1
ATOM 816 C CA . GLY A 1 112 ? -6.326 9.903 3.747 1.00 88.12 112 GLY A CA 1
ATOM 817 C C . GLY A 1 112 ? -5.924 8.723 4.630 1.00 88.12 112 GLY A C 1
ATOM 818 O O . GLY A 1 112 ? -6.469 8.551 5.718 1.00 88.12 112 GLY A O 1
ATOM 819 N N . VAL A 1 113 ? -4.945 7.920 4.200 1.00 93.50 113 VAL A N 1
ATOM 820 C CA . VAL A 1 113 ? -4.463 6.758 4.957 1.00 93.50 113 VAL A CA 1
ATOM 821 C C . VAL A 1 113 ? -2.943 6.748 5.034 1.00 93.50 113 VAL A C 1
ATOM 823 O O . VAL A 1 113 ? -2.261 6.831 4.016 1.00 93.50 113 VAL A O 1
ATOM 826 N N . ILE A 1 114 ? -2.411 6.567 6.241 1.00 93.69 114 ILE A N 1
ATOM 827 C CA . ILE A 1 114 ? -0.984 6.367 6.490 1.00 93.69 114 ILE A CA 1
ATOM 828 C C . ILE A 1 114 ? -0.794 5.058 7.255 1.00 93.69 114 ILE A C 1
ATOM 830 O O . ILE A 1 114 ? -1.363 4.877 8.329 1.00 93.69 114 ILE A O 1
ATOM 834 N N . VAL A 1 115 ? 0.042 4.165 6.726 1.00 95.50 115 VAL A N 1
ATOM 835 C CA . VAL A 1 115 ? 0.410 2.888 7.348 1.00 95.50 115 VAL A CA 1
ATOM 836 C C . VAL A 1 115 ? 1.907 2.857 7.623 1.00 95.50 115 VAL A C 1
ATOM 838 O O . VAL A 1 115 ? 2.713 3.000 6.707 1.00 95.50 115 VAL A O 1
ATOM 841 N N . LYS A 1 116 ? 2.287 2.664 8.888 1.00 93.69 116 LYS A N 1
ATOM 842 C CA . LYS A 1 116 ? 3.671 2.516 9.354 1.00 93.69 116 LYS A CA 1
ATOM 843 C C . LYS A 1 116 ? 3.973 1.050 9.646 1.00 93.69 116 LYS A C 1
ATOM 845 O O . LYS A 1 116 ? 4.038 0.623 10.794 1.00 93.69 116 LYS A O 1
ATOM 850 N N . GLY A 1 117 ? 4.136 0.267 8.596 1.00 91.81 117 GLY A N 1
ATOM 851 C CA . GLY A 1 117 ? 4.436 -1.152 8.682 1.00 91.81 117 GLY A CA 1
ATOM 852 C C . GLY A 1 117 ? 4.040 -1.883 7.412 1.00 91.81 117 GLY A C 1
ATOM 853 O O . GLY A 1 117 ? 3.446 -1.309 6.497 1.00 91.81 117 GLY A O 1
ATOM 854 N N . ASP A 1 118 ? 4.369 -3.167 7.374 1.00 95.38 118 ASP A N 1
ATOM 855 C CA . ASP A 1 118 ? 4.021 -4.016 6.245 1.00 95.38 118 ASP A CA 1
ATOM 856 C C . ASP A 1 118 ? 2.514 -4.286 6.197 1.00 95.38 118 ASP A C 1
ATOM 858 O O . ASP A 1 118 ? 1.843 -4.438 7.224 1.00 95.38 118 ASP A O 1
ATOM 862 N N . ILE A 1 119 ? 1.990 -4.382 4.980 1.00 97.69 119 ILE A N 1
ATOM 863 C CA . ILE A 1 119 ? 0.613 -4.779 4.709 1.00 97.69 119 ILE A CA 1
ATOM 864 C C . ILE A 1 119 ? 0.643 -6.176 4.098 1.00 97.69 119 ILE A C 1
ATOM 866 O O . ILE A 1 119 ? 1.245 -6.380 3.049 1.00 97.69 119 ILE A O 1
ATOM 870 N N . SER A 1 120 ? -0.025 -7.133 4.733 1.00 97.44 120 SER A N 1
ATOM 871 C CA . SER A 1 120 ? -0.158 -8.506 4.248 1.00 97.44 120 SER A CA 1
ATOM 872 C C . SER A 1 120 ? -1.633 -8.847 4.079 1.00 97.44 120 SER A C 1
ATOM 874 O O . SER A 1 120 ? -2.385 -8.898 5.051 1.00 97.44 120 SER A O 1
ATOM 876 N N . VAL A 1 121 ? -2.062 -9.054 2.840 1.00 96.75 121 VAL A N 1
ATOM 877 C CA . VAL A 1 121 ? -3.450 -9.333 2.462 1.00 96.75 121 VAL A CA 1
ATOM 878 C C . VAL A 1 121 ? -3.453 -10.626 1.660 1.00 96.75 121 VAL A C 1
ATOM 880 O O . VAL A 1 121 ? -2.666 -10.779 0.740 1.00 96.75 121 VAL A O 1
ATOM 883 N N . ASN A 1 122 ? -4.312 -11.588 1.974 1.00 93.56 122 ASN A N 1
ATOM 884 C CA . ASN A 1 122 ? -4.322 -12.866 1.244 1.00 93.56 122 ASN A CA 1
ATOM 885 C C . ASN A 1 122 ? -5.225 -12.876 -0.004 1.00 93.56 122 ASN A C 1
ATOM 887 O O . ASN A 1 122 ? -5.430 -13.929 -0.600 1.00 93.56 122 ASN A O 1
ATOM 891 N N . GLN A 1 123 ? -5.820 -11.738 -0.358 1.00 94.81 123 GLN A N 1
ATOM 892 C CA . GLN A 1 123 ? -6.647 -11.563 -1.551 1.00 94.81 123 GLN A CA 1
ATOM 893 C C . GLN A 1 123 ? -6.306 -10.231 -2.237 1.00 94.81 123 GLN A C 1
ATOM 895 O O . GLN A 1 123 ? -5.166 -10.012 -2.649 1.00 94.81 123 GLN A O 1
ATOM 900 N N . ASN A 1 124 ? -7.289 -9.338 -2.369 1.00 97.00 124 ASN A N 1
ATOM 901 C CA . ASN A 1 124 ? -7.179 -8.102 -3.122 1.00 97.00 124 ASN A CA 1
ATOM 902 C C . ASN A 1 124 ? -6.902 -6.926 -2.188 1.00 97.00 124 ASN A C 1
ATOM 904 O O . ASN A 1 124 ? -7.573 -6.764 -1.167 1.00 97.00 124 ASN A O 1
ATOM 908 N N . ILE A 1 125 ? -5.966 -6.070 -2.578 1.00 97.31 125 ILE A N 1
ATOM 909 C CA . ILE A 1 125 ? -5.757 -4.761 -1.973 1.00 97.31 125 ILE A CA 1
ATOM 910 C C . ILE A 1 125 ? -6.052 -3.665 -3.000 1.00 97.31 125 ILE A C 1
ATOM 912 O O . ILE A 1 125 ? -5.562 -3.700 -4.127 1.00 97.31 125 ILE A O 1
ATOM 916 N N . SER A 1 126 ? -6.851 -2.679 -2.602 1.00 97.19 126 SER A N 1
ATOM 917 C CA . SER A 1 126 ? -7.069 -1.445 -3.354 1.00 97.19 126 SER A CA 1
ATOM 918 C C . SER A 1 126 ? -6.752 -0.264 -2.448 1.00 97.19 126 SER A C 1
ATOM 920 O O . SER A 1 126 ? -7.512 0.022 -1.521 1.00 97.19 126 SER A O 1
ATOM 922 N N . LEU A 1 127 ? -5.642 0.424 -2.712 1.00 95.31 127 LEU A N 1
ATOM 923 C CA . LEU A 1 127 ? -5.246 1.635 -1.999 1.00 95.31 127 LEU A CA 1
ATOM 924 C C . LEU A 1 127 ? -5.421 2.859 -2.893 1.00 95.31 127 LEU A C 1
ATOM 926 O O . LEU A 1 127 ? -4.948 2.886 -4.029 1.00 95.31 127 LEU A O 1
ATOM 930 N N . LYS A 1 128 ? -6.097 3.873 -2.352 1.00 91.12 128 LYS A N 1
ATOM 931 C CA . LYS A 1 128 ? -6.263 5.187 -2.969 1.00 91.12 128 LYS A CA 1
ATOM 932 C C . LYS A 1 128 ? -5.848 6.263 -1.978 1.00 91.12 128 LYS A C 1
ATOM 934 O O . LYS A 1 128 ? -6.251 6.163 -0.818 1.00 91.12 128 LYS A O 1
ATOM 939 N N . ASN A 1 129 ? -5.087 7.264 -2.426 1.00 87.62 129 ASN A N 1
ATOM 940 C CA . ASN A 1 129 ? -4.615 8.379 -1.589 1.00 87.62 129 ASN A CA 1
ATOM 941 C C . ASN A 1 129 ? -3.997 7.895 -0.259 1.00 87.62 129 ASN A C 1
ATOM 943 O O . ASN A 1 129 ? -4.422 8.283 0.838 1.00 87.62 129 ASN A O 1
ATOM 947 N N . ALA A 1 130 ? -3.060 6.954 -0.369 1.00 90.81 130 ALA A N 1
ATOM 948 C CA . ALA A 1 130 ? -2.482 6.258 0.770 1.00 90.81 130 ALA A CA 1
ATOM 949 C C . ALA A 1 130 ? -0.957 6.346 0.780 1.00 90.81 130 ALA A C 1
ATOM 951 O O . ALA A 1 130 ? -0.305 6.475 -0.258 1.00 90.81 130 ALA A O 1
ATOM 952 N N . ILE A 1 131 ? -0.383 6.212 1.971 1.00 91.31 131 ILE A N 1
ATOM 953 C CA . ILE A 1 131 ? 1.058 6.100 2.159 1.00 91.31 131 ILE A CA 1
ATOM 954 C C . ILE A 1 131 ? 1.358 4.880 2.996 1.00 91.31 131 ILE A C 1
ATOM 956 O O . ILE A 1 131 ? 0.804 4.699 4.079 1.00 91.31 131 ILE A O 1
ATOM 960 N N . VAL A 1 132 ? 2.281 4.068 2.502 1.00 93.88 132 VAL A N 1
ATOM 961 C CA . VAL A 1 132 ? 2.743 2.858 3.162 1.00 93.88 132 VAL A CA 1
ATOM 962 C C . VAL A 1 132 ? 4.242 2.982 3.393 1.00 93.88 132 VAL A C 1
ATOM 964 O O . VAL A 1 132 ? 5.055 2.880 2.473 1.00 93.88 132 VAL A O 1
ATOM 967 N N . PHE A 1 133 ? 4.613 3.192 4.651 1.00 90.31 133 PHE A N 1
ATOM 968 C CA . PHE A 1 133 ? 5.974 3.003 5.128 1.00 90.31 133 PHE A CA 1
ATOM 969 C C . PHE A 1 133 ? 6.140 1.518 5.433 1.00 90.31 133 PHE A C 1
ATOM 971 O O . PHE A 1 133 ? 5.981 1.092 6.572 1.00 90.31 133 PHE A O 1
ATOM 978 N N . GLY A 1 134 ? 6.402 0.726 4.399 1.00 90.50 134 GLY A N 1
ATOM 979 C CA . GLY A 1 134 ? 6.486 -0.726 4.495 1.00 90.50 134 GLY A CA 1
ATOM 980 C C . GLY A 1 134 ? 6.326 -1.387 3.134 1.00 90.50 134 GLY A C 1
ATOM 981 O O . GLY A 1 134 ? 6.167 -0.715 2.112 1.00 90.50 134 GLY A O 1
ATOM 982 N N . SER A 1 135 ? 6.391 -2.711 3.125 1.00 94.75 135 SER A N 1
ATOM 983 C CA . SER A 1 135 ? 6.134 -3.532 1.944 1.00 94.75 135 SER A CA 1
ATOM 984 C C . SER A 1 135 ? 4.674 -3.979 1.895 1.00 94.75 135 SER A C 1
ATOM 986 O O . SER A 1 135 ? 3.998 -4.076 2.919 1.00 94.75 135 SER A O 1
ATOM 988 N N . ILE A 1 136 ? 4.185 -4.268 0.691 1.00 97.62 136 ILE A N 1
ATOM 989 C CA . ILE A 1 136 ? 2.841 -4.808 0.471 1.00 97.62 136 ILE A CA 1
ATOM 990 C C . ILE A 1 136 ? 2.984 -6.235 -0.035 1.00 97.62 136 ILE A C 1
ATOM 992 O O . ILE A 1 136 ? 3.706 -6.471 -1.003 1.00 97.62 136 ILE A O 1
ATOM 996 N N . ARG A 1 137 ? 2.261 -7.167 0.585 1.00 96.94 137 ARG A N 1
ATOM 997 C CA . ARG A 1 137 ? 2.065 -8.528 0.096 1.00 96.94 137 ARG A CA 1
ATOM 998 C C . ARG A 1 137 ? 0.587 -8.777 -0.178 1.00 96.94 137 ARG A C 1
ATOM 1000 O O . ARG A 1 137 ? -0.230 -8.577 0.720 1.00 96.94 137 ARG A O 1
ATOM 1007 N N . ALA A 1 138 ? 0.249 -9.180 -1.402 1.00 96.94 138 ALA A N 1
ATOM 1008 C CA . ALA 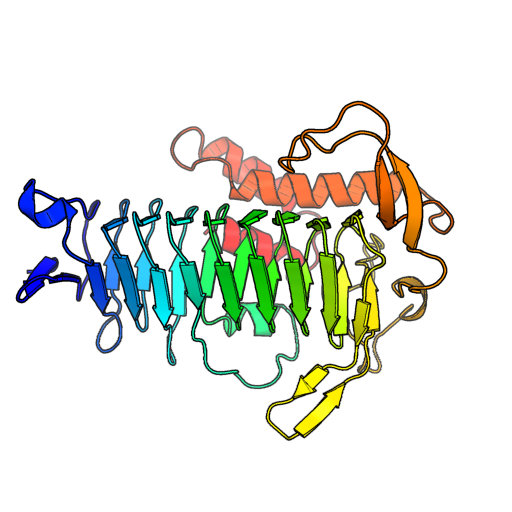A 1 138 ? -1.133 -9.428 -1.818 1.00 96.94 138 ALA A CA 1
ATOM 1009 C C . ALA A 1 138 ?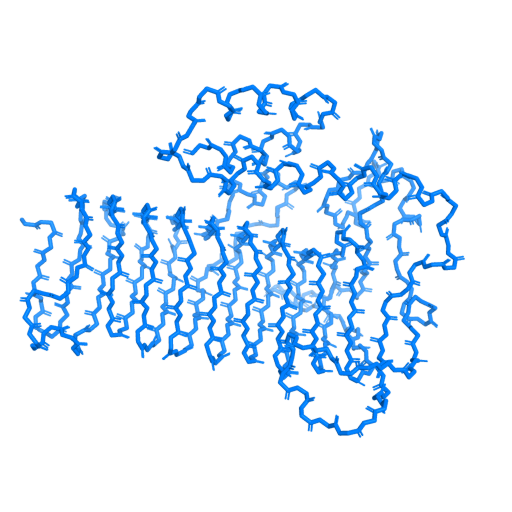 -1.243 -10.470 -2.939 1.00 96.94 138 ALA A C 1
ATOM 1011 O O . ALA A 1 138 ? -0.248 -10.796 -3.579 1.00 96.94 138 ALA A O 1
ATOM 1012 N N . VAL A 1 139 ? -2.457 -10.946 -3.228 1.00 96.12 139 VAL A N 1
ATOM 1013 C CA . VAL A 1 139 ? -2.720 -11.710 -4.461 1.00 96.12 139 VAL A CA 1
ATOM 1014 C C . VAL A 1 139 ? -2.908 -10.749 -5.630 1.00 96.12 139 VAL A C 1
ATOM 1016 O O . VAL A 1 139 ? -2.219 -10.863 -6.637 1.00 96.12 139 VAL A O 1
ATOM 1019 N N . ASN A 1 140 ? -3.777 -9.747 -5.470 1.00 97.81 140 ASN A N 1
ATOM 1020 C CA . ASN A 1 140 ? -3.955 -8.656 -6.431 1.00 97.81 140 ASN A CA 1
ATOM 1021 C C . ASN A 1 140 ? -3.809 -7.312 -5.728 1.00 97.81 140 ASN A C 1
ATOM 1023 O O . ASN A 1 140 ? -4.311 -7.143 -4.619 1.00 97.81 140 ASN A O 1
ATOM 1027 N N . CYS A 1 141 ? -3.176 -6.343 -6.381 1.00 98.31 141 CYS A N 1
ATOM 1028 C CA . CYS A 1 141 ? -2.917 -5.025 -5.819 1.00 98.31 141 CYS A CA 1
ATOM 1029 C C . CYS A 1 141 ? -3.231 -3.922 -6.829 1.00 98.31 141 CYS A C 1
ATOM 1031 O O . CYS A 1 141 ? -2.718 -3.932 -7.945 1.00 98.31 141 CYS A O 1
ATOM 1033 N N . SER A 1 142 ? -4.050 -2.955 -6.423 1.00 97.81 142 SER A N 1
ATOM 1034 C CA . SER A 1 142 ? -4.294 -1.721 -7.163 1.00 97.81 142 SER A CA 1
ATOM 1035 C C . SER A 1 142 ? -3.903 -0.529 -6.303 1.00 97.81 142 SER A C 1
ATOM 1037 O O . SER A 1 142 ? -4.439 -0.342 -5.210 1.00 97.81 142 SER A O 1
ATOM 1039 N N . LEU A 1 143 ? -2.989 0.285 -6.816 1.00 95.56 143 LEU A N 1
ATOM 1040 C CA . LEU A 1 143 ? -2.501 1.507 -6.190 1.00 95.56 143 LEU A CA 1
ATOM 1041 C C . LEU A 1 143 ? -2.897 2.700 -7.058 1.00 95.56 143 LEU A C 1
ATOM 1043 O O . LEU A 1 143 ? -2.619 2.713 -8.258 1.00 95.56 143 LEU A O 1
ATOM 1047 N N . GLU A 1 144 ? -3.536 3.698 -6.458 1.00 91.44 144 GLU A N 1
ATOM 1048 C CA . GLU A 1 144 ? -3.929 4.939 -7.126 1.00 91.44 144 GLU A CA 1
ATOM 1049 C C . GLU A 1 144 ? -3.545 6.134 -6.254 1.00 91.44 144 GLU A C 1
ATOM 1051 O O . GLU A 1 144 ? -3.943 6.196 -5.088 1.00 91.44 144 GLU A O 1
ATOM 1056 N N . ASN A 1 145 ? -2.759 7.074 -6.789 1.00 86.12 145 ASN A N 1
ATOM 1057 C CA . ASN A 1 145 ? -2.226 8.211 -6.023 1.00 86.12 145 ASN A CA 1
ATOM 1058 C C . ASN A 1 145 ? -1.644 7.765 -4.669 1.00 86.12 145 ASN A C 1
ATOM 1060 O O . ASN A 1 145 ? -2.040 8.245 -3.610 1.00 86.12 145 ASN A O 1
ATOM 1064 N N . THR A 1 146 ? -0.807 6.728 -4.692 1.00 89.19 146 THR A N 1
ATOM 1065 C CA . THR A 1 146 ? -0.301 6.060 -3.490 1.00 89.19 146 THR A CA 1
ATOM 1066 C C . THR A 1 146 ? 1.224 6.045 -3.492 1.00 89.19 146 THR A C 1
ATOM 1068 O O . THR A 1 146 ? 1.853 5.851 -4.534 1.00 89.19 146 THR A O 1
ATOM 1071 N N . LEU A 1 147 ? 1.825 6.224 -2.315 1.00 88.75 147 LEU A N 1
ATOM 1072 C CA . LEU A 1 147 ? 3.267 6.107 -2.098 1.00 88.75 147 LEU A CA 1
ATOM 1073 C C . LEU A 1 147 ? 3.572 4.873 -1.242 1.00 88.75 147 LEU A C 1
ATOM 1075 O O . LEU A 1 147 ? 3.139 4.780 -0.097 1.00 88.75 147 LEU A O 1
ATOM 1079 N N . VAL A 1 148 ? 4.371 3.949 -1.771 1.00 92.25 148 VAL A N 1
ATOM 1080 C CA . VAL A 1 148 ? 4.863 2.766 -1.055 1.00 92.25 148 VAL A CA 1
ATOM 1081 C C . VAL A 1 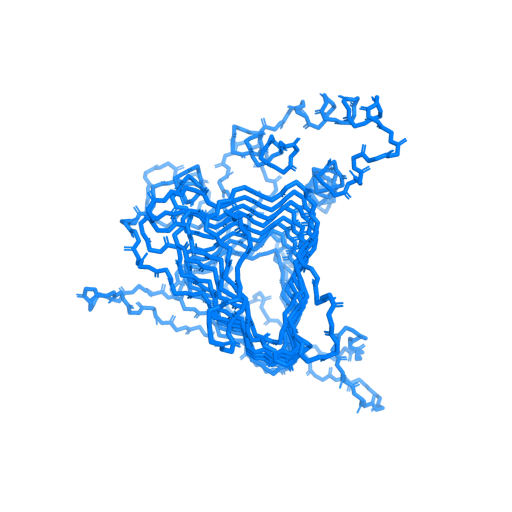148 ? 6.381 2.849 -0.956 1.00 92.25 148 VAL A C 1
ATOM 1083 O O . VAL A 1 148 ? 7.091 2.675 -1.943 1.00 92.25 148 VAL A O 1
ATOM 1086 N N . LEU A 1 149 ? 6.898 3.089 0.248 1.00 86.62 149 LEU A N 1
ATOM 1087 C CA . LEU A 1 149 ? 8.340 3.208 0.516 1.00 86.62 149 LEU A CA 1
ATOM 1088 C C . LEU A 1 149 ? 9.036 1.848 0.726 1.00 86.62 149 LEU A C 1
ATOM 1090 O O . LEU A 1 149 ? 10.163 1.788 1.212 1.00 86.62 149 LEU A O 1
ATOM 1094 N N . GLY A 1 150 ? 8.369 0.758 0.351 1.00 87.06 150 GLY A N 1
ATOM 1095 C CA . GLY A 1 150 ? 8.897 -0.603 0.327 1.00 87.06 150 GLY A CA 1
ATOM 1096 C C . GLY A 1 150 ? 8.620 -1.304 -1.003 1.00 87.06 150 GLY A C 1
ATOM 1097 O O . GLY A 1 150 ? 8.426 -0.666 -2.040 1.00 87.06 150 GLY A O 1
ATOM 1098 N N . THR A 1 151 ? 8.625 -2.636 -0.981 1.00 90.38 151 THR A N 1
ATOM 1099 C CA . THR A 1 151 ? 8.415 -3.452 -2.188 1.00 90.38 151 THR A CA 1
ATOM 1100 C C . THR A 1 151 ? 6.975 -3.951 -2.254 1.00 90.38 151 THR A C 1
ATOM 1102 O O . THR A 1 151 ? 6.413 -4.367 -1.243 1.00 90.38 151 THR A O 1
ATOM 1105 N N . CYS A 1 152 ? 6.377 -3.935 -3.445 1.00 96.12 152 CYS A N 1
ATOM 1106 C CA . CYS A 1 152 ? 5.096 -4.587 -3.711 1.00 96.12 152 CYS A CA 1
ATOM 1107 C C . CYS A 1 152 ? 5.345 -6.014 -4.216 1.00 96.12 152 CYS A C 1
ATOM 1109 O O . CYS A 1 152 ? 5.805 -6.199 -5.339 1.00 96.12 152 CYS A O 1
ATOM 1111 N N . ILE A 1 153 ? 5.054 -7.013 -3.390 1.00 95.31 153 ILE A N 1
ATOM 1112 C CA . ILE A 1 153 ? 5.175 -8.437 -3.717 1.00 95.31 153 ILE A CA 1
ATOM 1113 C C . ILE A 1 153 ? 3.762 -8.974 -3.923 1.00 95.31 153 ILE A C 1
ATOM 1115 O O . ILE A 1 153 ? 3.002 -9.130 -2.969 1.00 95.31 153 ILE A O 1
ATOM 1119 N N . VAL A 1 154 ? 3.382 -9.201 -5.173 1.00 96.19 154 VAL A N 1
ATOM 1120 C CA . VAL A 1 154 ? 1.996 -9.491 -5.546 1.00 96.19 154 VAL A CA 1
ATOM 1121 C C . VAL A 1 154 ? 1.956 -10.773 -6.363 1.00 96.19 154 VAL A C 1
ATOM 1123 O O . VAL A 1 154 ? 2.774 -10.947 -7.248 1.00 96.19 154 VAL A O 1
ATOM 1126 N N . GLU A 1 155 ? 1.052 -11.702 -6.079 1.00 93.88 155 GLU A N 1
ATOM 1127 C CA . GLU A 1 155 ? 1.112 -13.023 -6.730 1.00 93.88 155 GLU A CA 1
ATOM 1128 C C . GLU A 1 155 ? 0.609 -13.008 -8.181 1.00 93.88 155 GLU A C 1
ATOM 1130 O O . GLU A 1 155 ? 1.205 -13.644 -9.053 1.00 93.88 155 GLU A O 1
ATOM 1135 N N . GLU A 1 156 ? -0.473 -12.275 -8.448 1.00 95.19 156 GLU A N 1
ATOM 1136 C CA . GLU A 1 156 ? -1.188 -12.303 -9.726 1.00 95.19 156 GLU A CA 1
ATOM 1137 C C . GLU A 1 156 ? -1.026 -10.981 -10.484 1.00 95.19 156 GLU A C 1
ATOM 1139 O O . GLU A 1 156 ? -0.319 -10.928 -11.488 1.00 95.19 156 GLU A O 1
ATOM 1144 N N . SER A 1 157 ? -1.630 -9.892 -10.000 1.00 97.31 157 SER A N 1
ATOM 1145 C CA . SER A 1 157 ? -1.691 -8.634 -10.754 1.00 97.31 157 SER A CA 1
ATOM 1146 C C . SER A 1 157 ? -1.424 -7.406 -9.891 1.00 97.31 157 SER A C 1
ATOM 1148 O O . SER A 1 157 ? -2.096 -7.186 -8.882 1.00 97.31 157 SER A O 1
ATOM 1150 N N . LEU A 1 158 ? -0.509 -6.550 -10.348 1.00 98.44 158 LEU A N 1
ATOM 1151 C CA . LEU A 1 158 ? -0.192 -5.250 -9.760 1.00 98.44 158 LEU A CA 1
ATOM 1152 C C . LEU A 1 158 ? -0.516 -4.120 -10.748 1.00 98.44 158 LEU A C 1
ATOM 1154 O O . LEU A 1 158 ? 0.107 -3.997 -11.801 1.00 98.44 158 LEU A O 1
ATOM 1158 N N . LYS A 1 159 ? -1.462 -3.256 -10.383 1.00 98.19 159 LYS A N 1
ATOM 1159 C CA . LYS A 1 159 ? -1.794 -2.024 -11.106 1.00 98.19 159 LYS A CA 1
ATOM 1160 C C . LYS A 1 159 ? -1.293 -0.812 -10.322 1.00 98.19 159 LYS A C 1
ATOM 1162 O O . LYS A 1 159 ? -1.665 -0.626 -9.165 1.00 98.19 159 LYS A O 1
ATOM 1167 N N . ILE A 1 160 ? -0.470 0.019 -10.955 1.00 96.25 160 ILE A N 1
ATOM 1168 C CA . ILE A 1 160 ? 0.156 1.205 -10.359 1.00 96.25 160 ILE A CA 1
ATOM 1169 C C . ILE A 1 160 ? -0.301 2.415 -11.168 1.00 96.25 160 ILE A C 1
ATOM 1171 O O . ILE A 1 160 ? 0.087 2.564 -12.321 1.00 96.25 160 ILE A O 1
ATOM 1175 N N . SER A 1 161 ? -1.136 3.266 -10.578 1.00 92.44 161 SER A N 1
ATOM 1176 C CA . SER A 1 161 ? -1.750 4.409 -11.263 1.00 92.44 161 SER A CA 1
ATOM 1177 C C . SER A 1 161 ? -1.361 5.693 -10.553 1.00 92.44 161 SER A C 1
ATOM 1179 O O . SER A 1 161 ? -1.651 5.840 -9.363 1.00 92.44 161 SER A O 1
ATOM 1181 N N . MET A 1 162 ? -0.692 6.616 -11.245 1.00 87.00 162 MET A N 1
ATOM 1182 C CA . MET A 1 162 ? -0.270 7.899 -10.659 1.00 87.00 162 MET A CA 1
ATOM 1183 C C . MET A 1 162 ? 0.454 7.731 -9.302 1.00 87.00 162 MET A C 1
ATOM 1185 O O . MET A 1 162 ? 0.188 8.458 -8.350 1.00 87.00 162 MET A O 1
ATOM 1189 N N . SER A 1 163 ? 1.279 6.688 -9.163 1.00 88.62 163 SER A N 1
ATOM 1190 C CA . SER A 1 163 ? 1.776 6.210 -7.863 1.00 88.62 163 SER A CA 1
ATOM 1191 C C . SER A 1 163 ? 3.295 6.029 -7.845 1.00 88.62 163 SER A C 1
ATOM 1193 O O . SER A 1 163 ? 3.944 5.871 -8.883 1.00 88.62 163 SER A O 1
ATOM 1195 N N . SER A 1 164 ? 3.856 6.016 -6.638 1.00 86.94 164 SER A N 1
ATOM 1196 C CA . SER A 1 164 ? 5.289 5.869 -6.381 1.00 86.94 164 SER A CA 1
ATOM 1197 C C . SER A 1 164 ? 5.540 4.618 -5.546 1.00 86.94 164 SER A C 1
ATOM 1199 O O . SER A 1 164 ? 4.948 4.466 -4.480 1.00 86.94 164 SER A O 1
ATOM 1201 N N . ILE A 1 165 ? 6.426 3.728 -5.993 1.00 90.25 165 ILE A N 1
ATOM 1202 C CA . ILE A 1 165 ? 6.762 2.495 -5.266 1.00 90.25 165 ILE A CA 1
ATOM 1203 C C . ILE A 1 165 ? 8.274 2.276 -5.180 1.00 90.25 165 ILE A C 1
ATOM 1205 O O . ILE A 1 165 ? 9.022 2.659 -6.081 1.00 90.25 165 ILE A O 1
ATOM 1209 N N . GLY A 1 166 ? 8.737 1.621 -4.113 1.00 85.44 166 GLY A N 1
ATOM 1210 C CA . GLY A 1 166 ? 10.139 1.234 -3.946 1.00 85.44 166 GLY A CA 1
ATOM 1211 C C . GLY A 1 166 ? 10.616 0.285 -5.044 1.00 85.44 166 GLY A C 1
ATOM 1212 O O . GLY A 1 166 ? 11.570 0.576 -5.768 1.00 85.44 166 GLY A O 1
ATOM 1213 N N . GLY A 1 167 ? 9.908 -0.832 -5.186 1.00 89.19 167 GLY A N 1
ATOM 1214 C CA . GLY A 1 167 ? 10.117 -1.845 -6.215 1.00 89.19 167 GLY A CA 1
ATOM 1215 C C . GLY A 1 167 ? 8.938 -2.813 -6.280 1.00 89.19 167 GLY A C 1
ATOM 1216 O O . GLY A 1 167 ? 8.001 -2.696 -5.484 1.00 89.19 167 GLY A O 1
ATOM 1217 N N . TYR A 1 168 ? 8.975 -3.778 -7.199 1.00 94.50 168 TYR A N 1
ATOM 1218 C CA . TYR A 1 168 ? 7.932 -4.803 -7.293 1.00 94.50 168 TYR A CA 1
ATOM 1219 C C . TYR A 1 168 ? 8.451 -6.194 -7.663 1.00 94.50 168 TYR A C 1
ATOM 1221 O O . TYR A 1 168 ? 9.496 -6.344 -8.292 1.00 94.50 168 TYR A O 1
ATOM 1229 N N . ALA A 1 169 ? 7.664 -7.205 -7.313 1.00 92.94 169 ALA A N 1
ATOM 1230 C CA . ALA A 1 169 ? 7.748 -8.558 -7.843 1.00 92.94 169 ALA A CA 1
ATOM 1231 C C . ALA A 1 169 ? 6.316 -9.061 -8.055 1.00 92.94 169 ALA A C 1
ATOM 1233 O O . ALA A 1 169 ? 5.522 -9.033 -7.113 1.00 92.94 169 ALA A O 1
ATOM 1234 N N . VAL A 1 170 ? 5.967 -9.452 -9.282 1.00 95.44 170 VAL A N 1
ATOM 1235 C CA . VAL A 1 170 ? 4.600 -9.882 -9.622 1.00 95.44 170 VAL A CA 1
ATOM 1236 C C . VAL A 1 170 ? 4.556 -10.821 -10.822 1.00 95.44 170 VAL A C 1
ATOM 1238 O O . VAL A 1 170 ? 5.565 -11.020 -11.485 1.00 95.44 170 VAL A O 1
ATOM 1241 N N . ARG A 1 171 ? 3.404 -11.416 -11.132 1.00 93.44 171 ARG A N 1
ATOM 1242 C CA . ARG A 1 171 ? 3.192 -12.073 -12.427 1.00 93.44 171 ARG A CA 1
ATOM 1243 C C . ARG A 1 171 ? 2.891 -11.052 -13.525 1.00 93.44 171 ARG A C 1
ATOM 1245 O O . ARG A 1 171 ? 3.673 -10.959 -14.471 1.00 93.44 171 ARG A O 1
ATOM 1252 N N . ASP A 1 172 ? 1.837 -10.256 -13.352 1.00 96.12 172 ASP A N 1
ATOM 1253 C CA . ASP A 1 172 ? 1.398 -9.223 -14.293 1.00 96.12 172 ASP A CA 1
ATOM 1254 C C . ASP A 1 172 ? 1.480 -7.818 -13.679 1.00 96.12 172 ASP A C 1
ATOM 1256 O O . ASP A 1 172 ? 1.027 -7.585 -12.557 1.00 96.12 172 ASP A O 1
ATOM 1260 N N . VAL A 1 173 ? 2.041 -6.854 -14.418 1.00 97.56 173 VAL A N 1
ATOM 1261 C CA . VAL A 1 173 ? 2.145 -5.457 -13.967 1.00 97.56 173 VAL A CA 1
ATOM 1262 C C . VAL A 1 173 ? 1.625 -4.482 -15.015 1.00 97.56 173 VAL A C 1
ATOM 1264 O O . VAL A 1 173 ? 1.942 -4.588 -16.201 1.00 97.56 173 VAL A O 1
ATOM 1267 N N . THR A 1 174 ? 0.838 -3.506 -14.566 1.00 98.06 174 THR A N 1
ATOM 1268 C CA . THR A 1 174 ? 0.356 -2.388 -15.385 1.00 98.06 174 THR A CA 1
ATOM 1269 C C . THR A 1 174 ? 0.695 -1.062 -14.718 1.00 98.06 174 THR A C 1
ATOM 1271 O O . THR A 1 174 ? 0.407 -0.862 -13.537 1.00 98.06 174 THR A O 1
ATOM 1274 N N . PHE A 1 175 ? 1.270 -0.149 -15.492 1.00 95.81 175 PHE A N 1
ATOM 1275 C CA . PHE A 1 175 ? 1.546 1.227 -15.103 1.00 95.81 175 PHE A CA 1
ATOM 1276 C C . PHE A 1 175 ? 0.609 2.180 -15.844 1.00 95.81 175 PHE A C 1
ATOM 1278 O O . PHE A 1 175 ? 0.551 2.161 -17.077 1.00 95.81 175 PHE A O 1
ATOM 1285 N N . GLU A 1 176 ? -0.083 3.038 -15.097 1.00 93.69 176 GLU A N 1
ATOM 1286 C CA . GLU A 1 176 ? -1.028 4.018 -15.633 1.00 93.69 176 GLU A CA 1
ATOM 1287 C C . GLU A 1 176 ? -0.605 5.447 -15.279 1.00 93.69 176 GLU A C 1
ATOM 1289 O O . GLU A 1 176 ? -0.455 5.802 -14.104 1.00 93.69 176 GLU A O 1
ATOM 1294 N N . GLY A 1 177 ? -0.434 6.285 -16.303 1.00 89.00 177 GLY A N 1
ATOM 1295 C CA . GLY A 1 177 ? -0.036 7.683 -16.123 1.00 89.00 177 GLY A CA 1
ATOM 1296 C C . GLY A 1 177 ? 1.372 7.850 -15.538 1.00 89.00 177 GLY A C 1
ATOM 1297 O O . GLY A 1 177 ? 2.274 7.048 -15.793 1.00 89.00 177 GLY A O 1
ATOM 1298 N N . SER A 1 178 ? 1.572 8.909 -14.752 1.00 84.94 178 SER A N 1
ATOM 1299 C CA . SER A 1 178 ? 2.872 9.254 -14.168 1.00 84.94 178 SER A CA 1
ATOM 1300 C C . SER A 1 178 ? 3.212 8.380 -12.960 1.00 84.94 178 SER A C 1
ATOM 1302 O O . SER A 1 178 ? 2.653 8.568 -11.883 1.00 84.94 178 SER A O 1
ATOM 1304 N N . CYS A 1 179 ? 4.175 7.473 -13.098 1.00 87.31 179 CYS A N 1
ATOM 1305 C CA . CYS A 1 179 ? 4.625 6.595 -12.015 1.00 87.31 179 CYS A CA 1
ATOM 1306 C C . CYS A 1 179 ? 6.097 6.833 -11.649 1.00 87.31 179 CYS A C 1
ATOM 1308 O O . CYS A 1 179 ? 6.894 7.287 -12.477 1.00 87.31 179 CYS A O 1
ATOM 1310 N N . LEU A 1 180 ? 6.475 6.505 -10.412 1.00 82.56 180 LEU A N 1
ATOM 1311 C CA . LEU A 1 180 ? 7.863 6.570 -9.947 1.00 82.56 180 LEU A CA 1
ATOM 1312 C C . LEU A 1 180 ? 8.320 5.254 -9.309 1.00 82.56 180 LEU A C 1
ATOM 1314 O O . LEU A 1 180 ? 7.660 4.701 -8.433 1.00 82.56 180 LEU A O 1
ATOM 1318 N N . MET A 1 181 ? 9.507 4.809 -9.704 1.00 84.38 181 MET A N 1
ATOM 1319 C CA . MET A 1 181 ? 10.204 3.635 -9.194 1.00 84.38 181 MET A CA 1
ATOM 1320 C C . MET A 1 181 ? 11.413 4.061 -8.350 1.00 84.38 181 MET A C 1
ATOM 1322 O O . MET A 1 181 ? 12.467 4.380 -8.893 1.00 84.38 181 MET A O 1
ATOM 1326 N N . LEU A 1 182 ? 11.309 4.069 -7.021 1.00 77.19 182 LEU A N 1
ATOM 1327 C CA . LEU A 1 182 ? 12.345 4.674 -6.164 1.00 77.19 182 LEU A CA 1
ATOM 1328 C C . LEU A 1 182 ? 13.692 3.960 -6.251 1.00 77.19 182 LEU A C 1
ATOM 1330 O O . LEU A 1 182 ? 14.731 4.610 -6.330 1.00 77.19 182 LEU A O 1
ATOM 1334 N N . HIS A 1 183 ? 13.678 2.629 -6.250 1.00 74.50 183 HIS A N 1
ATOM 1335 C CA . HIS A 1 183 ? 14.888 1.824 -6.407 1.00 74.50 183 HIS A CA 1
ATOM 1336 C C . HIS A 1 183 ? 15.056 1.298 -7.828 1.00 74.50 183 HIS A C 1
ATOM 1338 O O . HIS A 1 183 ? 16.108 0.747 -8.140 1.00 74.50 183 HIS A O 1
ATOM 1344 N N . ALA A 1 184 ? 14.023 1.452 -8.667 1.00 77.31 184 ALA A N 1
ATOM 1345 C CA . ALA A 1 184 ? 13.959 0.868 -10.002 1.00 77.31 184 ALA A CA 1
ATOM 1346 C C . ALA A 1 184 ? 14.383 -0.601 -10.031 1.00 77.31 184 ALA A C 1
ATOM 1348 O O . ALA A 1 184 ? 15.157 -1.056 -10.869 1.00 77.31 184 ALA A O 1
ATOM 1349 N N . LEU A 1 185 ? 13.811 -1.333 -9.080 1.00 82.44 185 LEU A N 1
ATOM 1350 C CA . LEU A 1 185 ? 13.855 -2.777 -8.996 1.00 82.44 185 LEU A CA 1
ATOM 1351 C C . LEU A 1 185 ? 12.461 -3.294 -9.331 1.00 82.44 185 LEU A C 1
ATOM 1353 O O . LEU A 1 185 ? 11.460 -2.792 -8.813 1.00 82.44 185 LEU A O 1
ATOM 1357 N N . GLY A 1 186 ? 12.393 -4.274 -10.217 1.00 87.81 186 GLY A N 1
ATOM 1358 C CA . GLY A 1 186 ? 11.129 -4.798 -10.700 1.00 87.81 186 GLY A CA 1
ATOM 1359 C C . GLY A 1 186 ? 11.332 -6.120 -11.406 1.00 87.81 186 GLY A C 1
ATOM 1360 O O . GLY A 1 186 ? 12.204 -6.212 -12.270 1.00 87.81 186 GLY A O 1
ATOM 1361 N N . GLU A 1 187 ? 10.522 -7.115 -11.074 1.00 90.31 187 GLU A N 1
ATOM 1362 C CA . GLU A 1 187 ? 10.403 -8.328 -11.875 1.00 90.31 187 GLU A CA 1
ATOM 1363 C C . GLU A 1 187 ? 8.942 -8.721 -12.107 1.00 90.31 187 GLU A C 1
ATOM 1365 O O . GLU A 1 187 ? 8.083 -8.558 -11.240 1.00 90.31 187 GLU A O 1
ATOM 1370 N N . SER A 1 188 ? 8.670 -9.214 -13.314 1.00 93.50 188 SER A N 1
ATOM 1371 C CA . SER A 1 188 ? 7.356 -9.682 -13.765 1.00 93.50 188 SER A CA 1
ATOM 1372 C C . SER A 1 188 ? 7.477 -10.944 -14.620 1.00 93.50 188 SER A C 1
ATOM 1374 O O . SER A 1 188 ? 8.542 -11.214 -15.176 1.00 93.50 188 SER A O 1
ATOM 1376 N N . HIS A 1 189 ? 6.424 -11.753 -14.732 1.00 91.00 189 HIS A N 1
ATOM 1377 C CA . HIS A 1 189 ? 6.409 -12.906 -15.651 1.00 91.00 189 HIS A CA 1
ATOM 1378 C C . HIS A 1 189 ? 6.065 -12.469 -17.067 1.00 91.00 189 HIS A C 1
ATOM 1380 O O . HIS A 1 189 ? 6.635 -12.967 -18.039 1.00 91.00 189 HIS A O 1
ATOM 1386 N N . THR A 1 190 ? 5.135 -11.529 -17.186 1.00 92.38 190 THR A N 1
ATOM 1387 C CA . THR A 1 190 ? 4.719 -10.959 -18.461 1.00 92.38 190 THR A CA 1
ATOM 1388 C C . THR A 1 190 ? 5.383 -9.613 -18.699 1.00 92.38 190 THR A C 1
ATOM 1390 O O . THR A 1 190 ? 5.993 -9.025 -17.808 1.00 92.38 190 THR A O 1
ATOM 1393 N N . GLN A 1 191 ? 5.334 -9.153 -19.949 1.00 93.75 191 GLN A N 1
ATOM 1394 C CA . GLN A 1 191 ? 5.867 -7.843 -20.284 1.00 93.75 191 GLN A CA 1
ATOM 1395 C C . GLN A 1 191 ? 5.009 -6.773 -19.594 1.00 93.75 191 GLN A C 1
ATOM 1397 O O . GLN A 1 191 ? 3.789 -6.806 -19.767 1.00 93.75 191 GLN A O 1
ATOM 1402 N N . PRO A 1 192 ? 5.612 -5.815 -18.870 1.00 95.50 192 PRO A N 1
ATOM 1403 C CA . PRO A 1 192 ? 4.870 -4.714 -18.277 1.00 95.50 192 PRO A CA 1
ATOM 1404 C C . PRO A 1 192 ? 4.020 -3.963 -19.297 1.00 95.50 192 PRO A C 1
ATOM 1406 O O . PRO A 1 192 ? 4.477 -3.654 -20.402 1.00 95.50 192 PRO A O 1
ATOM 1409 N N . LEU A 1 193 ? 2.793 -3.641 -18.899 1.00 96.88 193 LEU A N 1
ATOM 1410 C CA . LEU A 1 193 ? 1.884 -2.823 -19.689 1.00 96.88 193 LEU A CA 1
ATOM 1411 C C . LEU A 1 193 ? 1.988 -1.360 -19.260 1.00 96.88 193 LEU A C 1
ATOM 1413 O O . LEU A 1 193 ? 2.001 -1.047 -18.071 1.00 96.88 193 LEU A O 1
ATOM 1417 N N .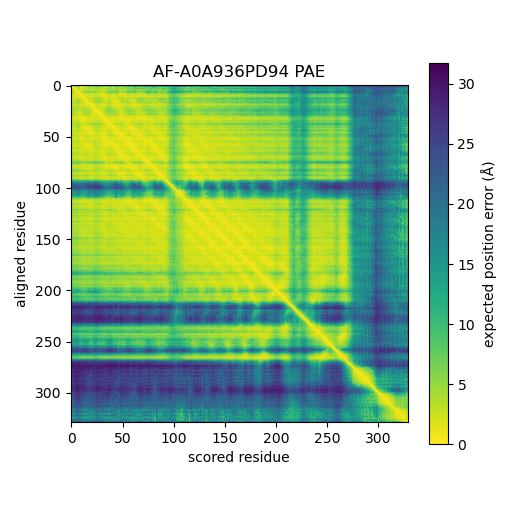 PHE A 1 194 ? 2.034 -0.465 -20.242 1.00 95.31 194 PHE A N 1
ATOM 1418 C CA . PHE A 1 194 ? 2.139 0.979 -20.048 1.00 95.31 194 PHE A CA 1
ATOM 1419 C C . PHE A 1 194 ? 0.965 1.638 -20.758 1.00 95.31 194 PHE A C 1
ATOM 1421 O O . PHE A 1 194 ? 0.869 1.561 -21.985 1.00 95.31 194 PHE A O 1
ATOM 1428 N N . VAL A 1 195 ? 0.053 2.246 -20.003 1.00 95.62 195 VAL A N 1
ATOM 1429 C CA . VAL A 1 195 ? -1.188 2.814 -20.548 1.00 95.62 195 VAL A CA 1
ATOM 1430 C C . VAL A 1 195 ? -1.455 4.219 -19.996 1.00 95.62 195 VAL A C 1
ATOM 1432 O O . VAL A 1 195 ? -0.958 4.568 -18.921 1.00 95.62 195 VAL A O 1
ATOM 1435 N N . PRO A 1 196 ? -2.209 5.068 -20.715 1.00 93.06 196 PRO A N 1
ATOM 1436 C CA . PRO A 1 196 ? -2.648 6.347 -20.174 1.00 93.06 196 PRO A CA 1
ATOM 1437 C C . PRO A 1 196 ? -3.563 6.164 -18.957 1.00 93.06 196 PRO A C 1
ATOM 1439 O O . PRO A 1 196 ? -4.325 5.203 -18.882 1.00 93.06 196 PRO A O 1
ATOM 1442 N N . TYR A 1 197 ? -3.515 7.117 -18.031 1.00 90.00 197 TYR A N 1
ATOM 1443 C CA . TYR A 1 197 ? -4.441 7.226 -16.908 1.00 90.00 197 TYR A CA 1
ATOM 1444 C C . TYR A 1 197 ? -5.560 8.220 -17.228 1.00 90.00 197 TYR A C 1
ATOM 1446 O O . TYR A 1 197 ? -5.290 9.339 -17.671 1.00 90.00 197 TYR A O 1
ATOM 1454 N N . GLU A 1 198 ? -6.807 7.837 -16.962 1.00 87.38 198 GLU A N 1
ATOM 1455 C CA . GLU A 1 198 ? -7.968 8.720 -17.076 1.00 87.38 198 GLU A CA 1
ATOM 1456 C C . GLU A 1 198 ? -8.254 9.402 -15.731 1.00 87.38 198 GLU A C 1
ATOM 1458 O O . GLU A 1 198 ? -8.524 8.757 -14.719 1.00 87.38 198 GLU A O 1
ATOM 1463 N N . THR A 1 199 ? -8.182 10.731 -15.703 1.00 81.50 199 THR A N 1
ATOM 1464 C CA . THR A 1 199 ? -8.506 11.526 -14.517 1.00 81.50 199 THR A CA 1
ATOM 1465 C C . THR A 1 199 ? -10.019 11.557 -14.281 1.00 81.50 199 THR A C 1
ATOM 1467 O O . THR A 1 199 ? -10.788 11.430 -15.233 1.00 81.50 199 THR A O 1
ATOM 1470 N N . PRO A 1 200 ? -10.500 11.860 -13.057 1.00 78.25 200 PRO A N 1
ATOM 1471 C CA . PRO A 1 200 ? -11.943 11.996 -12.807 1.00 78.25 200 PRO A CA 1
ATOM 1472 C C . PRO A 1 200 ? -12.636 13.069 -13.654 1.00 78.25 200 PRO A C 1
ATOM 1474 O O . PRO A 1 200 ? -13.850 13.046 -13.825 1.00 78.25 200 PRO A O 1
ATOM 1477 N N . SER A 1 201 ? -11.870 14.029 -14.177 1.00 79.62 201 SER A N 1
ATOM 1478 C CA . SER A 1 201 ? -12.356 15.063 -15.092 1.00 79.62 201 SER A CA 1
ATOM 1479 C C . SER A 1 201 ? -12.434 14.604 -16.558 1.00 79.62 201 SER A C 1
ATOM 1481 O O . SER A 1 201 ? -12.706 15.436 -17.418 1.00 79.62 201 SER A O 1
ATOM 1483 N N . GLY A 1 202 ? -12.130 13.335 -16.858 1.00 81.75 202 GLY A N 1
ATOM 1484 C CA . GLY A 1 202 ? -12.073 12.772 -18.214 1.00 81.75 202 GLY A CA 1
ATOM 1485 C C . GLY A 1 202 ? -10.824 13.159 -19.015 1.00 81.75 202 GLY A C 1
ATOM 1486 O O . GLY A 1 202 ? -10.803 13.027 -20.236 1.00 81.75 202 GLY A O 1
ATOM 1487 N N . GLY A 1 203 ? -9.790 13.697 -18.360 1.00 85.50 203 GLY A N 1
ATOM 1488 C CA . GLY A 1 203 ? -8.517 14.012 -19.007 1.00 85.50 203 GLY A CA 1
ATOM 1489 C C . GLY A 1 203 ? -7.616 12.783 -19.063 1.00 85.50 203 GLY A C 1
ATOM 1490 O O . GLY A 1 203 ? -7.628 11.975 -18.142 1.00 85.50 203 GLY A O 1
ATOM 1491 N N . LEU A 1 204 ? -6.801 12.657 -20.108 1.00 87.25 204 LEU A N 1
ATOM 1492 C CA . LEU A 1 204 ? -5.816 11.581 -20.209 1.00 87.25 204 LEU A CA 1
ATOM 1493 C C . LEU A 1 204 ? -4.426 12.082 -19.812 1.00 87.25 204 LEU A C 1
ATOM 1495 O O . LEU A 1 204 ? -4.002 13.165 -20.219 1.00 87.25 204 LEU A O 1
ATOM 1499 N N . VAL A 1 205 ? -3.725 11.282 -19.014 1.00 83.56 205 VAL A N 1
ATOM 1500 C CA . VAL A 1 205 ? -2.315 11.464 -18.661 1.00 83.56 205 VAL A CA 1
ATOM 1501 C C . VAL A 1 205 ? -1.545 10.289 -19.242 1.00 83.56 205 VAL A C 1
ATOM 1503 O O . VAL A 1 205 ? -1.773 9.151 -18.837 1.00 83.56 205 VAL A O 1
ATOM 1506 N N . ASP A 1 206 ? -0.647 10.548 -20.188 1.00 86.31 206 ASP A N 1
ATOM 1507 C CA . ASP A 1 206 ? 0.177 9.499 -20.791 1.00 86.31 206 ASP A CA 1
ATOM 1508 C C . ASP A 1 206 ? 1.041 8.782 -19.748 1.00 86.31 206 ASP A C 1
ATOM 1510 O O . ASP A 1 206 ? 1.417 9.353 -18.721 1.00 86.31 206 ASP A O 1
ATOM 1514 N N . SER A 1 207 ? 1.375 7.521 -20.028 1.00 87.56 207 SER A N 1
ATOM 1515 C CA . SER A 1 207 ? 2.295 6.766 -19.181 1.00 87.56 207 SER A CA 1
ATOM 1516 C C . SER A 1 207 ? 3.688 7.404 -19.223 1.00 87.56 207 SER A C 1
ATOM 1518 O O . SER A 1 207 ? 4.321 7.463 -20.279 1.00 87.56 207 SER A O 1
ATOM 1520 N N . ASP A 1 208 ? 4.168 7.873 -18.073 1.00 83.94 208 ASP A N 1
ATOM 1521 C CA . ASP A 1 208 ? 5.532 8.367 -17.877 1.00 83.94 208 ASP A CA 1
ATOM 1522 C C . ASP A 1 208 ? 6.087 7.709 -16.621 1.00 83.94 208 ASP A C 1
ATOM 1524 O O . ASP A 1 208 ? 5.551 7.890 -15.528 1.00 83.94 208 ASP A O 1
ATOM 1528 N N . ILE A 1 209 ? 7.158 6.935 -16.756 1.00 85.00 209 ILE A N 1
ATOM 1529 C CA . ILE A 1 209 ? 7.770 6.255 -15.619 1.00 85.00 209 ILE A CA 1
ATOM 1530 C C . ILE A 1 209 ? 9.154 6.805 -15.414 1.00 85.00 209 ILE A C 1
ATOM 1532 O O . ILE A 1 209 ? 9.970 6.874 -16.333 1.00 85.00 209 ILE A O 1
ATOM 1536 N N . ARG A 1 210 ? 9.428 7.152 -14.166 1.00 80.12 210 ARG A N 1
ATOM 1537 C CA . ARG A 1 210 ? 10.739 7.620 -13.753 1.00 80.12 210 ARG A CA 1
ATOM 1538 C C . ARG A 1 210 ? 11.276 6.775 -12.623 1.00 80.12 210 ARG A C 1
ATOM 1540 O O . ARG A 1 210 ? 10.531 6.050 -11.969 1.00 80.12 210 ARG A O 1
ATOM 1547 N N . TYR A 1 211 ? 12.564 6.893 -12.374 1.00 76.62 211 TYR A N 1
ATOM 1548 C CA . TYR A 1 211 ? 13.181 6.435 -11.145 1.00 76.62 211 TYR A CA 1
ATOM 1549 C C . TYR A 1 211 ? 13.684 7.618 -10.334 1.00 76.62 211 TYR A C 1
ATOM 1551 O O . TYR A 1 211 ? 13.859 8.709 -10.870 1.00 76.62 211 TYR A O 1
ATOM 1559 N N . TYR A 1 212 ? 13.901 7.423 -9.038 1.00 68.81 212 TYR A N 1
ATOM 1560 C CA . TYR A 1 212 ? 14.534 8.445 -8.211 1.00 68.81 212 TYR A CA 1
ATOM 1561 C C . TYR A 1 212 ? 16.058 8.357 -8.391 1.00 68.81 212 TYR A C 1
ATOM 1563 O O . TYR A 1 212 ? 16.669 7.403 -7.897 1.00 68.81 212 TYR A O 1
ATOM 1571 N N . PRO A 1 213 ? 16.711 9.284 -9.122 1.00 56.28 213 PRO A N 1
ATOM 1572 C CA . PRO A 1 213 ? 18.151 9.230 -9.271 1.00 56.28 213 PRO A CA 1
ATOM 1573 C C . PRO A 1 213 ? 18.786 9.580 -7.927 1.00 56.28 213 PRO A C 1
ATOM 1575 O O . PRO A 1 213 ? 18.458 10.592 -7.315 1.00 56.28 213 PRO A O 1
ATOM 1578 N N . ALA A 1 214 ? 19.746 8.769 -7.491 1.00 51.00 214 ALA A N 1
ATOM 1579 C CA . ALA A 1 214 ? 20.512 8.957 -6.258 1.00 51.00 214 ALA A CA 1
ATOM 1580 C C . ALA A 1 214 ? 21.458 10.186 -6.285 1.00 51.00 214 ALA A C 1
ATOM 1582 O O . ALA A 1 214 ? 22.521 10.181 -5.666 1.00 51.00 214 ALA A O 1
ATOM 1583 N N . VAL A 1 215 ? 21.114 11.242 -7.025 1.00 47.84 215 VAL A N 1
ATOM 1584 C CA . VAL A 1 215 ? 21.890 12.478 -7.125 1.00 47.84 215 VAL A CA 1
ATOM 1585 C C . VAL A 1 215 ? 21.398 13.427 -6.032 1.00 47.84 215 VAL A C 1
ATOM 1587 O O . VAL A 1 215 ? 20.370 14.084 -6.177 1.00 47.84 215 VAL A O 1
ATOM 1590 N N . ARG A 1 216 ? 22.160 13.493 -4.932 1.00 43.75 216 ARG A N 1
ATOM 1591 C CA . ARG A 1 216 ? 21.870 14.214 -3.669 1.00 43.75 216 ARG A CA 1
ATOM 1592 C C . ARG A 1 216 ? 21.790 15.753 -3.774 1.00 43.75 216 ARG A C 1
ATOM 1594 O O . ARG A 1 216 ? 22.022 16.444 -2.789 1.00 43.75 216 ARG A O 1
ATOM 1601 N N . GLY A 1 217 ? 21.520 16.301 -4.957 1.00 42.09 217 GLY A N 1
ATOM 1602 C CA . GLY A 1 217 ? 21.550 17.742 -5.215 1.00 42.09 217 GLY A CA 1
ATOM 1603 C C . GLY A 1 217 ? 20.259 18.352 -5.758 1.00 42.09 217 GLY A C 1
ATOM 1604 O O . GLY A 1 217 ? 20.083 19.553 -5.585 1.00 42.09 217 GLY A O 1
ATOM 1605 N N . THR A 1 218 ? 19.378 17.594 -6.427 1.00 42.88 218 THR A N 1
ATOM 1606 C CA . THR A 1 218 ? 18.327 18.225 -7.260 1.00 42.88 218 THR A CA 1
ATOM 1607 C C . THR A 1 218 ? 17.059 17.402 -7.536 1.00 42.88 218 THR A C 1
ATOM 1609 O O . THR A 1 218 ? 16.193 17.889 -8.258 1.00 42.88 218 THR A O 1
ATOM 1612 N N . ALA A 1 219 ? 16.889 16.187 -7.007 1.00 47.50 219 ALA A N 1
ATOM 1613 C CA . ALA A 1 219 ? 15.759 15.330 -7.386 1.00 47.50 219 ALA A CA 1
ATOM 1614 C C . ALA A 1 219 ? 14.746 15.150 -6.247 1.00 47.50 219 ALA A C 1
ATOM 1616 O O . ALA A 1 219 ? 15.126 14.927 -5.105 1.00 47.50 219 ALA A O 1
ATOM 1617 N N . SER A 1 220 ? 13.456 15.234 -6.580 1.00 49.84 220 SER A N 1
ATOM 1618 C CA . SER A 1 220 ? 12.332 14.924 -5.689 1.00 49.84 220 SER A CA 1
ATOM 1619 C C . SER A 1 220 ? 11.926 13.458 -5.832 1.00 49.84 220 SER A C 1
ATOM 1621 O O . SER A 1 220 ? 12.012 12.903 -6.928 1.00 49.84 220 SER A O 1
ATOM 1623 N N . ILE A 1 221 ? 11.433 12.845 -4.752 1.00 50.88 221 ILE A N 1
ATOM 1624 C CA . ILE A 1 221 ? 10.936 11.450 -4.674 1.00 50.88 221 ILE A CA 1
ATOM 1625 C C . ILE A 1 221 ? 9.554 11.327 -5.380 1.00 50.88 221 ILE A C 1
ATOM 1627 O O . ILE A 1 221 ? 8.716 10.495 -5.054 1.00 50.88 221 ILE A O 1
ATOM 1631 N N . MET A 1 222 ? 9.277 12.191 -6.363 1.00 51.03 222 MET A N 1
ATOM 1632 C CA . MET A 1 222 ? 8.055 12.208 -7.162 1.00 51.03 222 MET A CA 1
ATOM 1633 C C . MET A 1 222 ? 8.369 12.419 -8.639 1.00 51.03 222 MET A C 1
ATOM 1635 O O . MET A 1 222 ? 9.264 13.186 -9.002 1.00 51.03 222 MET A O 1
ATOM 1639 N N . ASN A 1 223 ? 7.588 11.776 -9.507 1.00 47.44 223 ASN A N 1
ATOM 1640 C CA . ASN A 1 223 ? 7.675 11.987 -10.944 1.00 47.44 223 ASN A CA 1
ATOM 1641 C C . ASN A 1 223 ? 7.084 13.365 -11.315 1.00 47.44 223 ASN A C 1
ATOM 1643 O O . ASN A 1 223 ? 5.892 13.510 -11.577 1.00 47.44 223 ASN A O 1
ATOM 1647 N N . ARG A 1 224 ? 7.933 14.402 -11.310 1.00 55.34 224 ARG A N 1
ATOM 1648 C CA . ARG A 1 224 ? 7.585 15.763 -11.741 1.00 55.34 224 ARG A CA 1
ATOM 1649 C C . ARG A 1 224 ? 7.827 15.896 -13.246 1.00 55.34 224 ARG A C 1
ATOM 1651 O O . ARG A 1 224 ? 8.916 16.271 -13.680 1.00 55.34 224 ARG A O 1
ATOM 1658 N N . SER A 1 225 ? 6.822 15.584 -14.058 1.00 46.03 225 SER A N 1
ATOM 1659 C CA . SER A 1 225 ? 6.872 15.877 -15.498 1.00 46.03 225 SER A CA 1
ATOM 1660 C C . SER A 1 225 ? 6.533 17.335 -15.828 1.00 46.03 225 SER A C 1
ATOM 1662 O O . SER A 1 225 ? 6.876 17.806 -16.908 1.00 46.03 225 SER A O 1
ATOM 1664 N N . GLN A 1 226 ? 5.913 18.072 -14.898 1.00 45.41 226 GLN A N 1
ATOM 1665 C CA . GLN A 1 226 ? 5.399 19.423 -15.132 1.00 45.41 226 GLN A CA 1
ATOM 1666 C C . GLN A 1 226 ? 5.906 20.407 -14.067 1.00 45.41 226 GLN A C 1
ATOM 1668 O O . GLN A 1 226 ? 5.312 20.566 -13.005 1.00 45.41 226 GLN A O 1
ATOM 1673 N N . GLY A 1 227 ? 7.030 21.065 -14.351 1.00 45.84 227 GLY A N 1
ATOM 1674 C CA . GLY A 1 227 ? 7.568 22.164 -13.550 1.00 45.84 227 GLY A CA 1
ATOM 1675 C C . GLY A 1 227 ? 8.868 22.700 -14.150 1.00 45.84 227 GLY A C 1
ATOM 1676 O O . GLY A 1 227 ? 9.702 21.919 -14.599 1.00 45.84 227 GLY A O 1
ATOM 1677 N N . ASN A 1 228 ? 9.049 24.025 -14.150 1.00 40.44 228 ASN A N 1
ATOM 1678 C CA . ASN A 1 228 ? 10.239 24.694 -14.702 1.00 40.44 228 ASN A CA 1
ATOM 1679 C C . ASN A 1 228 ? 11.551 24.368 -13.948 1.00 40.44 228 ASN A C 1
ATOM 1681 O O . ASN A 1 228 ? 12.622 24.715 -14.434 1.00 40.44 228 ASN A O 1
ATOM 1685 N N . ASP A 1 229 ? 11.473 23.670 -12.809 1.00 44.75 229 ASP A N 1
ATOM 1686 C CA . ASP A 1 229 ? 12.612 23.325 -11.944 1.00 44.75 229 ASP A CA 1
ATOM 1687 C C . ASP A 1 229 ? 13.156 21.897 -12.160 1.00 44.75 229 ASP A C 1
ATOM 1689 O O . ASP A 1 229 ? 14.002 21.431 -11.397 1.00 44.75 229 ASP A O 1
ATOM 1693 N N . ALA A 1 230 ? 12.685 21.166 -13.178 1.00 48.25 230 ALA A N 1
ATOM 1694 C CA . ALA A 1 230 ? 13.105 19.786 -13.440 1.00 48.25 230 ALA A CA 1
ATOM 1695 C C . ALA A 1 230 ? 14.502 19.712 -14.096 1.00 48.25 230 ALA A C 1
ATOM 1697 O O . ALA A 1 230 ? 14.661 19.344 -15.261 1.00 48.25 230 ALA A O 1
ATOM 1698 N N . VAL A 1 231 ? 15.540 20.060 -13.336 1.00 44.12 231 VAL A N 1
ATOM 1699 C CA . VAL A 1 231 ? 16.939 19.859 -13.731 1.00 44.12 231 VAL A CA 1
ATOM 1700 C C . VAL A 1 231 ? 17.178 18.350 -13.911 1.00 44.12 231 VAL A C 1
ATOM 1702 O O . VAL A 1 231 ? 17.003 17.578 -12.973 1.00 44.12 231 VAL A O 1
ATOM 1705 N N . ASN A 1 232 ? 17.583 17.923 -15.113 1.00 48.84 232 ASN A N 1
ATOM 1706 C CA . ASN A 1 232 ? 17.861 16.523 -15.489 1.00 48.84 232 ASN A CA 1
ATOM 1707 C C . ASN A 1 232 ? 16.641 15.573 -15.561 1.00 48.84 232 ASN A C 1
ATOM 1709 O O . ASN A 1 232 ? 16.786 14.377 -15.312 1.00 48.84 232 ASN A O 1
ATOM 1713 N N . ALA A 1 233 ? 15.459 16.062 -15.957 1.00 55.34 233 ALA A N 1
ATOM 1714 C CA . ALA A 1 233 ? 14.252 15.239 -16.153 1.00 55.34 233 ALA A CA 1
ATOM 1715 C C . ALA A 1 233 ? 14.450 14.005 -17.063 1.00 55.34 233 ALA A C 1
ATOM 1717 O O . ALA A 1 233 ? 13.854 12.959 -16.823 1.00 55.34 233 ALA A O 1
ATOM 1718 N N . GLU A 1 234 ? 15.309 14.109 -18.080 1.00 60.41 234 GLU A N 1
ATOM 1719 C CA . GLU A 1 234 ? 15.645 12.991 -18.973 1.00 60.41 234 GLU A CA 1
ATOM 1720 C C . GLU A 1 234 ? 16.484 11.905 -18.283 1.00 60.41 234 GLU A C 1
ATOM 1722 O O . GLU A 1 234 ? 16.415 10.740 -18.660 1.00 60.41 234 GLU A O 1
ATOM 1727 N N . TYR A 1 235 ? 17.263 12.260 -17.255 1.00 61.25 235 TYR A N 1
ATOM 1728 C CA . TYR A 1 235 ? 18.138 11.314 -16.558 1.00 61.25 235 TYR A CA 1
ATOM 1729 C C . TYR A 1 235 ? 17.352 10.348 -15.672 1.00 61.25 235 TYR A C 1
ATOM 1731 O O . TYR A 1 235 ? 17.749 9.203 -15.518 1.00 61.25 235 TYR A O 1
ATOM 1739 N N . SER A 1 236 ? 16.228 10.790 -15.105 1.00 69.56 236 SER A N 1
ATOM 1740 C CA . SER A 1 236 ? 15.356 9.948 -14.283 1.00 69.56 236 SER A CA 1
ATOM 1741 C C . SER A 1 236 ? 14.359 9.128 -15.099 1.00 69.56 236 SER A C 1
ATOM 1743 O O . SER A 1 236 ? 13.638 8.316 -14.527 1.00 69.56 236 SER A O 1
ATOM 1745 N N . LYS A 1 237 ? 14.283 9.323 -16.417 1.00 75.75 237 LYS A N 1
ATOM 1746 C CA . LYS A 1 237 ? 13.289 8.667 -17.266 1.00 75.75 237 LYS A CA 1
ATOM 1747 C C . LYS A 1 237 ? 13.610 7.191 -17.488 1.00 75.75 237 LYS A C 1
ATOM 1749 O O . LYS A 1 237 ? 14.727 6.836 -17.861 1.00 75.75 237 LYS A O 1
ATOM 1754 N N . LEU A 1 238 ? 12.603 6.341 -17.296 1.00 78.25 238 LEU A N 1
ATOM 1755 C CA . LEU A 1 238 ? 12.635 4.935 -17.681 1.00 78.25 238 LEU A CA 1
ATOM 1756 C C . LEU A 1 238 ? 11.932 4.761 -19.029 1.00 78.25 238 LEU A C 1
ATOM 1758 O O . LEU A 1 238 ? 10.865 5.312 -19.289 1.00 78.25 238 LEU A O 1
ATOM 1762 N N . PHE A 1 239 ? 12.551 3.981 -19.900 1.00 80.56 239 PHE A N 1
ATOM 1763 C CA . PHE A 1 239 ? 12.129 3.730 -21.263 1.00 80.56 239 PHE A CA 1
ATOM 1764 C C . PHE A 1 239 ? 11.682 2.268 -21.367 1.00 80.56 239 PHE A C 1
ATOM 1766 O O . PHE A 1 239 ? 12.538 1.377 -21.379 1.00 80.56 239 PHE A O 1
ATOM 1773 N N . PRO A 1 240 ? 10.367 2.007 -21.504 1.00 81.75 240 PRO A N 1
ATOM 1774 C CA . PRO A 1 240 ? 9.787 0.667 -21.619 1.00 81.75 240 PRO A CA 1
ATOM 1775 C C . PRO A 1 240 ? 10.526 -0.306 -22.542 1.00 81.75 240 PRO A C 1
ATOM 1777 O O . PRO A 1 240 ? 10.687 -1.476 -22.217 1.00 81.75 240 PRO A O 1
ATOM 1780 N N . ALA A 1 241 ? 10.997 0.184 -23.690 1.00 77.25 241 ALA A N 1
ATOM 1781 C CA . ALA A 1 241 ? 11.642 -0.637 -24.711 1.00 77.25 241 ALA A CA 1
ATOM 1782 C C . ALA A 1 241 ? 13.093 -1.039 -24.386 1.00 77.25 241 ALA A C 1
ATOM 1784 O O . ALA A 1 241 ? 13.645 -1.890 -25.076 1.00 77.25 241 ALA A O 1
ATOM 1785 N N . ILE A 1 242 ? 13.732 -0.391 -23.406 1.00 77.00 242 ILE A N 1
ATOM 1786 C CA . ILE A 1 242 ? 15.172 -0.538 -23.146 1.00 77.00 242 ILE A CA 1
ATOM 1787 C C . ILE A 1 242 ? 15.430 -1.018 -21.719 1.00 77.00 242 ILE A C 1
ATOM 1789 O O . ILE A 1 242 ? 16.277 -1.881 -21.516 1.00 77.00 242 ILE A O 1
ATOM 1793 N N . ASP A 1 243 ? 14.709 -0.471 -20.741 1.00 80.50 243 ASP A N 1
ATOM 1794 C CA . ASP A 1 243 ? 15.001 -0.721 -19.327 1.00 80.50 243 ASP A CA 1
ATOM 1795 C C . ASP A 1 243 ? 14.338 -2.006 -18.802 1.00 80.50 243 ASP A C 1
ATOM 1797 O O . ASP A 1 243 ? 14.716 -2.494 -17.740 1.00 80.50 243 ASP A O 1
ATOM 1801 N N . TRP A 1 244 ? 13.407 -2.604 -19.557 1.00 86.12 244 TRP A N 1
ATOM 1802 C CA . TRP A 1 244 ? 12.831 -3.917 -19.260 1.00 86.12 244 TRP A CA 1
ATOM 1803 C C . TRP A 1 244 ? 13.369 -4.980 -20.203 1.00 86.12 244 TRP A C 1
ATOM 1805 O O . TRP A 1 244 ? 13.096 -4.972 -21.403 1.00 86.12 244 TRP A O 1
ATOM 1815 N N . ALA A 1 245 ? 14.108 -5.929 -19.636 1.00 84.06 245 ALA A N 1
ATOM 1816 C CA . ALA A 1 245 ? 14.714 -7.020 -20.376 1.00 84.06 245 ALA A CA 1
ATOM 1817 C C . ALA A 1 245 ? 14.051 -8.349 -20.020 1.00 84.06 245 ALA A C 1
ATOM 1819 O O . ALA A 1 245 ? 13.831 -8.661 -18.850 1.00 84.06 245 ALA A O 1
ATOM 1820 N N . SER A 1 246 ? 13.783 -9.160 -21.041 1.00 87.38 246 SER A N 1
ATOM 1821 C CA . SER A 1 246 ? 13.414 -10.556 -20.844 1.00 87.38 246 SER A CA 1
ATOM 1822 C C . SER A 1 246 ? 14.672 -11.374 -20.559 1.00 87.38 246 SER A C 1
ATOM 1824 O O . SER A 1 246 ? 15.558 -11.453 -21.409 1.00 87.38 246 SER A O 1
ATOM 1826 N N . ILE A 1 247 ? 14.720 -12.032 -19.406 1.00 83.69 247 ILE A N 1
ATOM 1827 C CA . ILE A 1 247 ? 15.821 -12.905 -18.991 1.00 83.69 247 ILE A CA 1
ATOM 1828 C C . ILE A 1 247 ? 15.297 -14.268 -18.539 1.00 83.69 247 ILE A C 1
ATOM 1830 O O . ILE A 1 247 ? 14.122 -14.416 -18.202 1.00 83.69 247 ILE A O 1
ATOM 1834 N N . GLU A 1 248 ? 16.176 -15.263 -18.512 1.00 84.81 248 GLU A N 1
ATOM 1835 C CA . GLU A 1 248 ? 15.938 -16.508 -17.784 1.00 84.81 248 GLU A CA 1
ATOM 1836 C C . GLU A 1 248 ? 16.471 -16.345 -16.358 1.00 84.81 248 GLU A C 1
ATOM 1838 O O . GLU A 1 248 ? 17.646 -16.039 -16.156 1.00 84.81 248 GLU A O 1
ATOM 1843 N N . ALA A 1 249 ? 15.598 -16.508 -15.369 1.00 81.69 249 ALA A N 1
ATOM 1844 C CA . ALA A 1 249 ? 15.898 -16.299 -13.959 1.00 81.69 249 ALA A CA 1
ATOM 1845 C C . ALA A 1 249 ? 15.359 -17.453 -13.109 1.00 81.69 249 ALA A C 1
ATOM 1847 O O . ALA A 1 249 ? 14.470 -18.196 -13.523 1.00 81.69 249 ALA A O 1
ATOM 1848 N N . THR A 1 250 ? 15.893 -17.621 -11.904 1.00 82.25 250 THR A N 1
ATOM 1849 C CA . THR A 1 250 ? 15.351 -18.585 -10.943 1.00 82.25 250 THR A CA 1
ATOM 1850 C C . THR A 1 250 ? 14.004 -18.118 -10.389 1.00 82.25 250 THR A C 1
ATOM 1852 O O . THR A 1 250 ? 13.652 -16.934 -10.446 1.00 82.25 250 THR A O 1
ATOM 1855 N N . ALA A 1 251 ? 13.240 -19.067 -9.843 1.00 80.81 251 ALA A N 1
ATOM 1856 C CA . ALA A 1 251 ? 12.026 -18.754 -9.106 1.00 80.81 251 ALA A CA 1
ATOM 1857 C C . ALA A 1 251 ? 12.342 -17.799 -7.944 1.00 80.81 251 ALA A C 1
ATOM 1859 O O . ALA A 1 251 ? 13.337 -17.970 -7.232 1.00 80.81 251 ALA A O 1
ATOM 1860 N N . ASN A 1 252 ? 11.512 -16.775 -7.775 1.00 78.75 252 ASN A N 1
ATOM 1861 C CA . ASN A 1 252 ? 11.623 -15.847 -6.664 1.00 78.75 252 ASN A CA 1
ATOM 1862 C C . ASN A 1 252 ? 10.892 -16.457 -5.469 1.00 78.75 252 ASN A C 1
ATOM 1864 O O . ASN A 1 252 ? 9.683 -16.631 -5.555 1.00 78.75 252 ASN A O 1
ATOM 1868 N N . PRO A 1 253 ? 11.575 -16.745 -4.347 1.00 77.56 253 PRO A N 1
ATOM 1869 C CA . PRO A 1 253 ? 10.953 -17.388 -3.189 1.00 77.56 253 PRO A CA 1
ATOM 1870 C C . PRO A 1 253 ? 9.869 -16.529 -2.518 1.00 77.56 253 PRO A C 1
ATOM 1872 O O . PRO A 1 253 ? 9.127 -17.031 -1.679 1.00 77.56 253 PRO A O 1
ATOM 1875 N N . ALA A 1 254 ? 9.795 -15.232 -2.836 1.00 75.69 254 ALA A N 1
ATOM 1876 C CA . ALA A 1 254 ? 8.752 -14.340 -2.340 1.00 75.69 254 ALA A CA 1
ATOM 1877 C C . ALA A 1 254 ? 7.415 -14.498 -3.086 1.00 75.69 254 ALA A C 1
ATOM 1879 O O . ALA A 1 254 ? 6.371 -14.101 -2.562 1.00 75.69 254 ALA A O 1
ATOM 1880 N N . LEU A 1 255 ? 7.453 -15.075 -4.288 1.00 76.00 255 LEU A N 1
ATOM 1881 C CA . LEU A 1 255 ? 6.298 -15.436 -5.098 1.00 76.00 255 LEU A CA 1
ATOM 1882 C C . LEU A 1 255 ? 6.128 -16.960 -5.000 1.00 76.00 255 LEU A C 1
ATOM 1884 O O . LEU A 1 255 ? 7.122 -17.683 -4.975 1.00 76.00 255 LEU A O 1
ATOM 1888 N N . ASP A 1 256 ? 4.898 -17.473 -4.912 1.00 72.50 256 ASP A N 1
ATOM 1889 C CA . ASP A 1 256 ? 4.637 -18.925 -4.817 1.00 72.50 256 ASP A CA 1
ATOM 1890 C C . ASP A 1 256 ? 4.835 -19.624 -6.183 1.00 72.50 256 ASP A C 1
ATOM 1892 O O . ASP A 1 256 ? 3.953 -20.250 -6.770 1.00 72.50 256 ASP A O 1
ATOM 1896 N N . GLU A 1 257 ? 6.019 -19.428 -6.760 1.00 70.88 257 GLU A N 1
ATOM 1897 C CA . GLU A 1 257 ? 6.447 -19.899 -8.068 1.00 70.88 257 GLU A CA 1
ATOM 1898 C C . GLU A 1 257 ? 6.939 -21.345 -7.956 1.00 70.88 257 GLU A C 1
ATOM 1900 O O . GLU A 1 257 ? 8.132 -21.635 -8.041 1.00 70.88 257 GLU A O 1
ATOM 1905 N N . VAL A 1 258 ? 6.017 -22.285 -7.749 1.00 63.00 258 VAL A N 1
ATOM 1906 C CA . VAL A 1 258 ? 6.358 -23.713 -7.696 1.00 63.00 258 VAL A CA 1
ATOM 1907 C C . VAL A 1 258 ? 6.662 -24.228 -9.107 1.00 63.00 258 VAL A C 1
ATOM 1909 O O . VAL A 1 258 ? 5.767 -24.702 -9.809 1.00 63.00 258 VAL A O 1
ATOM 1912 N N . ARG A 1 259 ? 7.923 -24.132 -9.555 1.00 61.97 259 ARG A N 1
ATOM 1913 C CA . ARG A 1 259 ? 8.398 -24.743 -10.812 1.00 61.97 259 ARG A CA 1
ATOM 1914 C C . ARG A 1 259 ? 9.844 -25.231 -10.727 1.00 61.97 259 ARG A C 1
ATOM 1916 O O . ARG A 1 259 ? 10.706 -24.568 -10.158 1.00 61.97 259 ARG A O 1
ATOM 1923 N N . GLU A 1 260 ? 10.107 -26.380 -11.348 1.00 56.91 260 GLU A N 1
ATOM 1924 C CA . GLU A 1 260 ? 11.465 -26.860 -11.613 1.00 56.91 260 GLU A CA 1
ATOM 1925 C C . GLU A 1 260 ? 12.059 -26.115 -12.822 1.00 56.91 260 GLU A C 1
ATOM 1927 O O . GLU A 1 260 ? 11.458 -26.084 -13.895 1.00 56.91 260 GLU A O 1
ATOM 1932 N N . GLY A 1 261 ? 13.257 -25.544 -12.658 1.00 68.31 261 GLY A N 1
ATOM 1933 C CA . GLY A 1 261 ? 14.028 -24.923 -13.742 1.00 68.31 261 GLY A CA 1
ATOM 1934 C C . GLY A 1 261 ? 13.888 -23.396 -13.871 1.00 68.31 261 GLY A C 1
ATOM 1935 O O . GLY A 1 261 ? 13.157 -22.760 -13.111 1.00 68.31 261 GLY A O 1
ATOM 1936 N N . PRO A 1 262 ? 14.647 -22.782 -14.799 1.00 76.19 262 PRO A N 1
ATOM 1937 C CA . PRO A 1 262 ? 14.625 -21.340 -15.023 1.00 76.19 262 PRO A CA 1
ATOM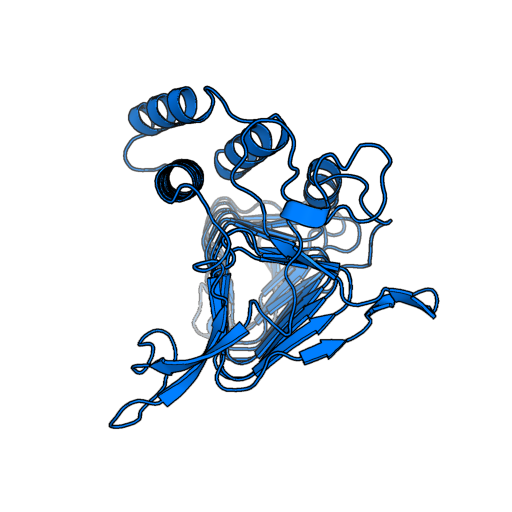 1938 C C . PRO A 1 262 ? 13.290 -20.872 -15.623 1.00 76.19 262 PRO A C 1
ATOM 1940 O O . PRO A 1 262 ? 12.705 -21.522 -16.490 1.00 76.19 262 PRO A O 1
ATOM 1943 N N . LEU A 1 263 ? 12.822 -19.711 -15.170 1.00 83.50 263 LEU A N 1
ATOM 1944 C CA . LEU A 1 263 ? 11.617 -19.032 -15.631 1.00 83.50 263 LEU A CA 1
ATOM 1945 C C . LEU A 1 263 ? 11.996 -17.837 -16.498 1.00 83.50 263 LEU A C 1
ATOM 1947 O O . LEU A 1 263 ? 12.901 -17.070 -16.168 1.00 83.50 263 LEU A O 1
ATOM 1951 N N . LYS A 1 264 ? 11.258 -17.641 -17.590 1.00 86.88 264 LYS A N 1
ATOM 1952 C CA . LYS A 1 264 ? 11.349 -16.411 -18.372 1.00 86.88 264 LYS A CA 1
ATOM 1953 C C . LYS A 1 264 ? 10.667 -15.287 -17.591 1.00 86.88 264 LYS A C 1
ATOM 1955 O O . LYS A 1 264 ? 9.469 -15.370 -17.336 1.00 86.88 264 LYS A O 1
ATOM 1960 N N . LYS A 1 265 ? 11.429 -14.259 -17.226 1.00 88.06 265 LYS A N 1
ATOM 1961 C CA . LYS A 1 265 ? 10.961 -13.085 -16.482 1.00 88.06 265 LYS A CA 1
ATOM 1962 C C . LYS A 1 265 ? 11.330 -11.802 -17.216 1.00 88.06 265 LYS A C 1
ATOM 1964 O O . LYS A 1 265 ? 12.339 -11.750 -17.916 1.00 88.06 265 LYS A O 1
ATOM 1969 N N . TRP A 1 266 ? 10.531 -10.764 -17.029 1.00 89.81 266 TRP A N 1
ATOM 1970 C CA . TRP A 1 266 ? 10.846 -9.391 -17.397 1.00 89.81 266 TRP A CA 1
ATOM 1971 C C . TRP A 1 266 ? 11.392 -8.665 -16.181 1.00 89.81 266 TRP A C 1
ATOM 1973 O O . TRP A 1 266 ? 10.694 -8.518 -15.180 1.00 89.81 266 TRP A O 1
ATOM 1983 N N . VAL A 1 267 ? 12.636 -8.212 -16.274 1.00 87.44 267 VAL A N 1
ATOM 1984 C CA . VAL A 1 267 ? 13.338 -7.546 -15.178 1.00 87.44 267 VAL A CA 1
ATOM 1985 C C . VAL A 1 267 ? 13.670 -6.119 -15.578 1.00 87.44 267 VAL A C 1
ATOM 1987 O O . VAL A 1 267 ? 14.177 -5.870 -16.674 1.00 87.44 267 VAL A O 1
ATOM 1990 N N . LEU A 1 268 ? 13.381 -5.187 -14.673 1.00 84.44 268 LEU A N 1
ATOM 1991 C CA . LEU A 1 268 ? 13.832 -3.807 -14.767 1.00 84.44 268 LEU A CA 1
ATOM 1992 C C . LEU A 1 268 ? 15.334 -3.763 -14.463 1.00 84.44 268 LEU A C 1
ATOM 1994 O O . LEU A 1 268 ? 15.763 -4.060 -13.349 1.00 84.44 268 LEU A O 1
ATOM 1998 N N . SER A 1 269 ? 16.133 -3.403 -15.464 1.00 65.75 269 SER A N 1
ATOM 1999 C CA . SER A 1 269 ? 17.583 -3.282 -15.365 1.00 65.75 269 SER A CA 1
ATOM 2000 C C . SER A 1 269 ? 18.019 -1.895 -15.818 1.00 65.75 269 SER A C 1
ATOM 2002 O O . SER A 1 269 ? 18.164 -1.633 -17.008 1.00 65.75 269 SER A O 1
ATOM 2004 N N . ILE A 1 270 ? 18.336 -1.016 -14.863 1.00 62.28 270 ILE A N 1
ATOM 2005 C CA . ILE A 1 270 ? 19.094 0.213 -15.168 1.00 62.28 270 ILE A CA 1
ATOM 2006 C C . ILE A 1 270 ? 20.610 -0.083 -15.281 1.00 62.28 270 ILE A C 1
ATOM 2008 O O . ILE A 1 270 ? 21.439 0.816 -15.436 1.00 62.28 270 ILE A O 1
ATOM 2012 N N . GLY A 1 271 ? 21.013 -1.360 -15.232 1.00 48.00 271 GLY A N 1
ATOM 2013 C CA . GLY A 1 271 ? 22.417 -1.783 -15.246 1.00 48.00 271 GLY A CA 1
ATOM 2014 C C . GLY A 1 271 ? 23.201 -1.352 -16.492 1.00 48.00 271 GLY A C 1
ATOM 2015 O O . GLY A 1 271 ? 24.426 -1.333 -16.456 1.00 48.00 271 GLY A O 1
ATOM 2016 N N . GLY A 1 272 ? 22.518 -0.957 -17.574 1.00 39.38 272 GLY A N 1
ATOM 2017 C CA . GLY A 1 272 ? 23.137 -0.432 -18.796 1.00 39.38 272 GLY A CA 1
ATOM 2018 C C . GLY A 1 272 ? 23.331 1.090 -18.849 1.00 39.38 272 GLY A C 1
ATOM 2019 O O . GLY A 1 272 ? 23.947 1.571 -19.797 1.00 39.38 272 GLY A O 1
ATOM 2020 N N . ARG A 1 273 ? 22.809 1.864 -17.883 1.00 46.56 273 ARG A N 1
ATOM 2021 C CA . ARG A 1 273 ? 22.823 3.345 -17.927 1.00 46.56 273 ARG A CA 1
ATOM 2022 C C . ARG A 1 273 ? 23.463 4.026 -16.721 1.00 46.56 273 ARG A C 1
ATOM 2024 O O . ARG A 1 273 ? 23.728 5.226 -16.785 1.00 46.56 273 ARG A O 1
ATOM 2031 N N . ILE A 1 274 ? 23.748 3.298 -15.642 1.00 45.38 274 ILE A N 1
ATOM 2032 C CA . ILE A 1 274 ? 24.294 3.910 -14.428 1.00 45.38 274 ILE A CA 1
ATOM 2033 C C . ILE A 1 274 ? 25.819 3.810 -14.403 1.00 45.38 274 ILE A C 1
ATOM 2035 O O . ILE A 1 274 ? 26.403 2.799 -14.017 1.00 45.38 274 ILE A O 1
ATOM 2039 N N . GLY A 1 275 ? 26.461 4.915 -14.775 1.00 41.09 275 GLY A N 1
ATOM 2040 C CA . GLY A 1 275 ? 27.780 5.241 -14.259 1.00 41.09 275 GLY A CA 1
ATOM 2041 C C . GLY A 1 275 ? 27.672 5.491 -12.754 1.00 41.09 275 GLY A C 1
ATOM 2042 O O . GLY A 1 275 ? 26.955 6.389 -12.329 1.00 41.09 275 GLY A O 1
ATOM 2043 N N . ASP A 1 276 ? 28.408 4.692 -11.987 1.00 42.31 276 ASP A N 1
ATOM 2044 C CA . ASP A 1 276 ? 28.665 4.817 -10.546 1.00 42.31 276 ASP A CA 1
ATOM 2045 C C . ASP A 1 276 ? 27.732 4.050 -9.579 1.00 42.31 276 ASP A C 1
ATOM 2047 O O . ASP A 1 276 ? 26.939 4.594 -8.806 1.00 42.31 276 ASP A O 1
ATOM 2051 N N . ILE A 1 277 ? 27.920 2.726 -9.568 1.00 45.00 277 ILE A N 1
ATOM 2052 C CA . ILE A 1 277 ? 27.346 1.751 -8.619 1.00 45.00 277 ILE A CA 1
ATOM 2053 C C . ILE A 1 277 ? 27.578 2.154 -7.144 1.00 45.00 277 ILE A C 1
ATOM 2055 O O . ILE A 1 277 ? 26.763 1.832 -6.276 1.00 45.00 277 ILE A O 1
ATOM 2059 N N . SER A 1 278 ? 28.646 2.903 -6.848 1.00 43.97 278 SER A N 1
ATOM 2060 C CA . SER A 1 278 ? 28.982 3.380 -5.498 1.00 43.97 278 SER A CA 1
ATOM 2061 C C . SER A 1 278 ? 27.908 4.309 -4.924 1.00 43.97 278 SER A C 1
ATOM 2063 O O . SER A 1 278 ? 27.609 4.256 -3.730 1.00 43.97 278 SER A O 1
ATOM 2065 N N . ILE A 1 279 ? 27.307 5.147 -5.772 1.00 43.66 279 ILE A N 1
ATOM 2066 C CA . ILE A 1 279 ? 26.320 6.158 -5.374 1.00 43.66 279 ILE A CA 1
ATOM 2067 C C . ILE A 1 279 ? 24.949 5.510 -5.136 1.00 43.66 279 ILE A C 1
ATOM 2069 O O . ILE A 1 279 ? 24.289 5.821 -4.141 1.00 43.66 279 ILE A O 1
ATOM 2073 N N . ILE A 1 280 ? 24.560 4.535 -5.971 1.00 46.50 280 ILE A N 1
ATOM 2074 C CA . ILE A 1 280 ? 23.350 3.718 -5.758 1.00 46.50 280 ILE A CA 1
ATOM 2075 C C . ILE A 1 280 ? 23.429 3.011 -4.403 1.00 46.50 280 ILE A C 1
ATOM 2077 O O . ILE A 1 280 ? 22.493 3.071 -3.604 1.00 46.50 280 ILE A O 1
ATOM 2081 N N . PHE A 1 281 ? 24.569 2.376 -4.113 1.00 47.75 281 PHE A N 1
ATOM 2082 C CA . PHE A 1 281 ? 24.771 1.653 -2.862 1.00 47.75 281 PHE A CA 1
ATOM 2083 C C . PHE A 1 281 ? 24.662 2.580 -1.643 1.00 47.75 281 PHE A C 1
ATOM 2085 O O . PHE A 1 281 ? 24.051 2.216 -0.637 1.00 47.75 281 PHE A O 1
ATOM 2092 N N . GLN A 1 282 ? 25.178 3.809 -1.737 1.00 46.41 282 GLN A N 1
ATOM 2093 C CA . GLN A 1 282 ? 25.061 4.812 -0.675 1.00 46.41 282 GLN A CA 1
ATOM 2094 C C . GLN A 1 282 ? 23.628 5.327 -0.478 1.00 46.41 282 GLN A C 1
ATOM 2096 O O . GLN A 1 282 ? 23.249 5.611 0.658 1.00 46.41 282 GLN A O 1
ATOM 2101 N N . ALA A 1 283 ? 22.823 5.451 -1.536 1.00 47.78 283 ALA A N 1
ATOM 2102 C CA . ALA A 1 283 ? 21.426 5.880 -1.436 1.00 47.78 283 ALA A CA 1
ATOM 2103 C C . ALA A 1 283 ? 20.504 4.773 -0.910 1.00 47.78 283 ALA A C 1
ATOM 2105 O O . ALA A 1 283 ? 19.716 5.027 -0.002 1.00 47.78 283 ALA A O 1
ATOM 2106 N N . ILE A 1 284 ? 20.669 3.532 -1.383 1.00 53.56 284 ILE A N 1
ATOM 2107 C CA . ILE A 1 284 ? 19.982 2.361 -0.814 1.00 53.56 284 ILE A CA 1
ATOM 2108 C C . ILE A 1 284 ? 20.351 2.216 0.664 1.00 53.56 284 ILE A C 1
ATOM 2110 O O . ILE A 1 284 ? 19.477 1.995 1.493 1.00 53.56 284 ILE A O 1
ATOM 2114 N N . THR A 1 285 ? 21.626 2.407 1.021 1.00 52.59 285 THR A N 1
ATOM 2115 C CA . THR A 1 285 ? 22.071 2.359 2.421 1.00 52.59 285 THR A CA 1
ATOM 2116 C C . THR A 1 285 ? 21.464 3.486 3.255 1.00 52.59 285 THR A C 1
ATOM 2118 O O . THR A 1 285 ? 21.066 3.230 4.3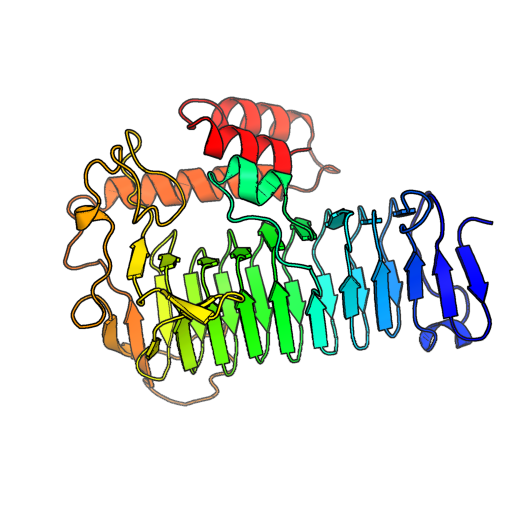86 1.00 52.59 285 THR A O 1
ATOM 2121 N N . ALA A 1 286 ? 21.354 4.706 2.723 1.00 49.41 286 ALA A N 1
ATOM 2122 C CA . ALA A 1 286 ? 20.748 5.835 3.428 1.00 49.41 286 ALA A CA 1
ATOM 2123 C C . ALA A 1 286 ? 19.238 5.639 3.635 1.00 49.41 286 ALA A C 1
ATOM 2125 O O . ALA A 1 286 ? 18.770 5.750 4.764 1.00 49.41 286 ALA A O 1
ATOM 2126 N N . ILE A 1 287 ? 18.494 5.243 2.597 1.00 54.44 287 ILE A N 1
ATOM 2127 C CA . ILE A 1 287 ? 17.057 4.941 2.699 1.00 54.44 287 ILE A CA 1
ATOM 2128 C C . ILE A 1 287 ? 16.831 3.745 3.630 1.00 54.44 287 ILE A C 1
ATOM 2130 O O . ILE A 1 287 ? 16.002 3.814 4.531 1.00 54.44 287 ILE A O 1
ATOM 2134 N N . ALA A 1 288 ? 17.621 2.676 3.505 1.00 55.03 288 ALA A N 1
ATOM 2135 C CA . ALA A 1 288 ? 17.549 1.538 4.417 1.00 55.03 288 ALA A CA 1
ATOM 2136 C C . ALA A 1 288 ? 17.909 1.923 5.861 1.00 55.03 288 ALA A C 1
ATOM 2138 O O . ALA A 1 288 ? 17.333 1.374 6.795 1.00 55.03 288 ALA A O 1
ATOM 2139 N N . GLN A 1 289 ? 18.835 2.863 6.078 1.00 52.78 289 GLN A N 1
ATOM 2140 C CA . GLN A 1 289 ? 19.139 3.404 7.407 1.00 52.78 289 GLN A CA 1
ATOM 2141 C C . GLN A 1 289 ? 17.995 4.268 7.949 1.00 52.78 289 GLN A C 1
ATOM 2143 O O . GLN A 1 289 ? 17.668 4.140 9.127 1.00 52.78 289 GLN A O 1
ATOM 2148 N N . MET A 1 290 ? 17.354 5.088 7.114 1.00 51.59 290 MET A N 1
ATOM 2149 C CA . MET A 1 290 ? 16.175 5.875 7.488 1.00 51.59 290 MET A CA 1
ATOM 2150 C C . MET A 1 290 ? 14.997 4.972 7.865 1.00 51.59 290 MET A C 1
ATOM 2152 O O . MET A 1 290 ? 14.402 5.154 8.924 1.00 51.59 290 MET A O 1
ATOM 2156 N N . LEU A 1 291 ? 14.719 3.944 7.059 1.00 51.31 291 LEU A N 1
ATOM 2157 C CA . LEU A 1 291 ? 13.689 2.943 7.338 1.00 51.31 291 LEU A CA 1
ATOM 2158 C C . LEU A 1 291 ? 14.022 2.146 8.610 1.00 51.31 291 LEU A C 1
ATOM 2160 O O . LEU A 1 291 ? 13.160 1.977 9.465 1.00 51.31 291 LEU A O 1
ATOM 2164 N N . LYS A 1 292 ? 15.283 1.738 8.817 1.00 50.31 292 LYS A N 1
ATOM 2165 C CA . LYS A 1 292 ? 15.720 1.074 10.063 1.00 50.31 292 LYS A CA 1
ATOM 2166 C C . LYS A 1 292 ? 15.494 1.934 11.311 1.00 50.31 292 LYS A C 1
ATOM 2168 O O . LYS A 1 292 ? 15.072 1.397 12.327 1.00 50.31 292 LYS A O 1
ATOM 2173 N N . CYS A 1 293 ? 15.712 3.250 11.240 1.00 52.75 293 CYS A N 1
ATOM 2174 C CA . CYS A 1 293 ? 15.412 4.164 12.355 1.00 52.75 293 CYS A CA 1
ATOM 2175 C C . CYS A 1 293 ? 13.909 4.251 12.664 1.00 52.75 293 CYS A C 1
ATOM 2177 O O . CYS A 1 293 ? 13.520 4.544 13.796 1.00 52.75 293 CYS A O 1
ATOM 2179 N N . GLY A 1 294 ? 13.080 4.031 11.646 1.00 45.28 294 GLY A N 1
ATOM 2180 C CA . GLY A 1 294 ? 11.631 4.051 11.731 1.00 45.28 294 GLY A CA 1
ATOM 2181 C C . GLY A 1 294 ? 10.990 2.757 12.237 1.00 45.28 294 GLY A C 1
ATOM 2182 O O . GLY A 1 294 ? 9.980 2.818 12.928 1.00 45.28 294 GLY A O 1
ATOM 2183 N N . PHE A 1 295 ? 11.589 1.602 11.927 1.00 46.91 295 PHE A N 1
ATOM 2184 C CA . PHE A 1 295 ? 11.061 0.272 12.268 1.00 46.91 295 PHE A CA 1
ATOM 2185 C C . PHE A 1 295 ? 11.723 -0.398 13.485 1.00 46.91 295 PHE A C 1
ATOM 2187 O O . PHE A 1 295 ? 11.281 -1.467 13.905 1.00 46.91 295 PHE A O 1
ATOM 2194 N N . GLU A 1 296 ? 12.778 0.180 14.072 1.00 47.12 296 GLU A N 1
ATOM 2195 C CA . GLU A 1 296 ? 13.302 -0.301 15.357 1.00 47.12 296 GLU A CA 1
ATOM 2196 C C . GLU A 1 296 ? 12.266 -0.062 16.471 1.00 47.12 296 GLU A C 1
ATOM 2198 O O . GLU A 1 296 ? 11.994 1.074 16.858 1.00 47.12 296 GLU A O 1
ATOM 2203 N N . PHE A 1 297 ? 11.689 -1.156 16.986 1.00 44.03 297 PHE A N 1
ATOM 2204 C CA . PHE A 1 297 ? 10.655 -1.154 18.024 1.00 44.03 297 PHE A CA 1
ATOM 2205 C C . PHE A 1 297 ? 11.054 -0.297 19.241 1.00 44.03 297 PHE A C 1
ATOM 2207 O O . PHE A 1 297 ? 12.066 -0.555 19.902 1.00 44.03 297 PHE A O 1
ATOM 2214 N N . GLU A 1 298 ? 10.213 0.692 19.572 1.00 45.81 298 GLU A N 1
ATOM 2215 C CA . GLU A 1 298 ? 10.422 1.723 20.608 1.00 45.81 298 GLU A CA 1
ATOM 2216 C C . GLU A 1 298 ? 10.763 1.185 22.008 1.00 45.81 298 GLU A C 1
ATOM 2218 O O . GLU A 1 298 ? 11.282 1.911 22.855 1.00 45.81 298 GLU A O 1
ATOM 2223 N N . HIS A 1 299 ? 10.485 -0.089 22.265 1.00 42.47 299 HIS A N 1
ATOM 2224 C CA . HIS A 1 299 ? 10.453 -0.671 23.603 1.00 42.47 299 HIS A CA 1
ATOM 2225 C C . HIS A 1 299 ? 11.838 -1.120 24.097 1.00 42.47 299 HIS A C 1
ATOM 2227 O O . HIS A 1 299 ? 12.010 -1.337 25.295 1.00 42.47 299 HIS A O 1
ATOM 2233 N N . TYR A 1 300 ? 12.828 -1.269 23.204 1.00 38.62 300 TYR A N 1
ATOM 2234 C CA . TYR A 1 300 ? 14.097 -1.918 23.555 1.00 38.62 300 TYR A CA 1
ATOM 2235 C C . TYR A 1 300 ? 15.275 -0.950 23.780 1.00 38.62 300 TYR A C 1
ATOM 2237 O O . TYR A 1 300 ? 16.026 -1.163 24.731 1.00 38.62 300 TYR A O 1
ATOM 2245 N N . HIS A 1 301 ? 15.459 0.129 22.992 1.00 49.00 301 HIS A N 1
ATOM 2246 C CA . HIS A 1 301 ? 16.645 1.015 23.116 1.00 49.00 301 HIS A CA 1
ATOM 2247 C C . HIS A 1 301 ? 16.444 2.498 22.683 1.00 49.00 301 HIS A C 1
ATOM 2249 O O . HIS A 1 301 ? 17.023 2.939 21.684 1.00 49.00 301 HIS A O 1
ATOM 2255 N N . PRO A 1 302 ? 15.740 3.337 23.467 1.00 54.66 302 PRO A N 1
ATOM 2256 C CA . PRO A 1 302 ? 15.441 4.736 23.109 1.00 54.66 302 PRO A CA 1
ATOM 2257 C C . PRO A 1 302 ? 16.677 5.636 22.893 1.00 54.66 302 PRO A C 1
ATOM 2259 O O . PRO A 1 302 ? 16.661 6.530 22.048 1.00 54.66 302 PRO A O 1
ATOM 2262 N N . ALA A 1 303 ? 17.790 5.390 23.596 1.00 55.03 303 ALA A N 1
ATOM 2263 C CA . ALA A 1 303 ? 19.025 6.169 23.431 1.00 55.03 303 ALA A CA 1
ATOM 2264 C C . ALA A 1 303 ? 19.751 5.894 22.097 1.00 55.03 303 ALA A C 1
ATOM 2266 O O . ALA A 1 303 ? 20.336 6.810 21.515 1.00 55.03 303 ALA A O 1
ATOM 2267 N N . LYS A 1 304 ? 19.685 4.652 21.588 1.00 53.84 304 LYS A N 1
ATOM 2268 C CA . LYS A 1 304 ? 20.275 4.278 20.292 1.00 53.84 304 LYS A CA 1
ATOM 2269 C C . LYS A 1 304 ? 19.496 4.908 19.141 1.00 53.84 304 LYS A C 1
ATOM 2271 O O . LYS A 1 304 ? 20.113 5.481 18.249 1.00 53.84 304 LYS A O 1
ATOM 2276 N N . ARG A 1 305 ? 18.160 4.919 19.224 1.00 56.81 305 ARG A N 1
ATOM 2277 C CA . ARG A 1 305 ? 17.279 5.594 18.259 1.00 56.81 305 ARG A CA 1
ATOM 2278 C C . ARG A 1 305 ? 17.633 7.070 18.108 1.00 56.81 305 ARG A C 1
ATOM 2280 O O . ARG A 1 305 ? 17.929 7.506 17.006 1.00 56.81 305 ARG A O 1
ATOM 2287 N N . THR A 1 306 ? 17.717 7.829 19.202 1.00 61.94 306 THR A N 1
ATOM 2288 C CA . THR A 1 306 ? 18.080 9.261 19.157 1.00 61.94 306 THR A CA 1
ATOM 2289 C C . THR A 1 306 ? 19.455 9.502 18.524 1.00 61.94 306 THR A C 1
ATOM 2291 O O . THR A 1 306 ? 19.656 10.492 17.819 1.00 61.94 306 THR A O 1
ATOM 2294 N N . GLN A 1 307 ? 20.412 8.595 18.741 1.00 61.06 307 GLN A N 1
ATOM 2295 C CA . GLN A 1 307 ? 21.737 8.666 18.123 1.00 61.06 307 GLN A CA 1
ATOM 2296 C C . GLN A 1 307 ? 21.701 8.340 16.620 1.00 61.06 307 GLN A C 1
ATOM 2298 O O . GLN A 1 307 ? 22.357 9.030 15.837 1.00 61.06 307 GLN A O 1
ATOM 2303 N N . HIS A 1 308 ? 20.940 7.321 16.210 1.00 59.09 308 HIS A N 1
ATOM 2304 C CA . HIS A 1 308 ? 20.743 6.962 14.805 1.00 59.09 308 HIS A CA 1
ATOM 2305 C C . HIS A 1 308 ? 19.976 8.048 14.045 1.00 59.09 308 HIS A C 1
ATOM 2307 O O . HIS A 1 308 ? 20.401 8.432 12.963 1.00 59.09 308 HIS A O 1
ATOM 2313 N N . LEU A 1 309 ? 18.951 8.637 14.659 1.00 63.22 309 LEU A N 1
ATOM 2314 C CA . LEU A 1 309 ? 18.133 9.716 14.105 1.00 63.22 309 LEU A CA 1
ATOM 2315 C C . LEU A 1 309 ? 18.962 10.994 13.896 1.00 63.22 309 LEU A C 1
ATOM 2317 O O . LEU A 1 309 ? 18.950 11.565 12.811 1.00 63.22 309 LEU A O 1
ATOM 2321 N N . LYS A 1 310 ? 19.798 11.385 14.872 1.00 65.06 310 LYS A N 1
ATOM 2322 C CA . LYS A 1 310 ? 20.742 12.510 14.712 1.00 65.06 310 LYS A CA 1
ATOM 2323 C C . LYS A 1 310 ? 21.764 12.296 13.594 1.00 65.06 310 LYS A C 1
ATOM 2325 O O . LYS A 1 310 ? 22.146 13.263 12.948 1.00 65.06 310 LYS A O 1
ATOM 2330 N N . LYS A 1 311 ? 22.229 11.060 13.381 1.00 63.00 311 LYS A N 1
ATOM 2331 C CA . LYS A 1 311 ? 23.148 10.732 12.278 1.00 63.00 311 LYS A CA 1
ATOM 2332 C C . LYS A 1 311 ? 22.431 10.694 10.933 1.00 63.00 311 LYS A C 1
ATOM 2334 O O . LYS A 1 311 ? 22.985 11.189 9.961 1.00 63.00 311 LYS A O 1
ATOM 2339 N N . ALA A 1 312 ? 21.225 10.134 10.899 1.00 58.62 312 ALA A N 1
ATOM 2340 C CA . ALA A 1 312 ? 20.408 10.043 9.702 1.00 58.62 312 ALA A CA 1
ATOM 2341 C C . ALA A 1 312 ? 20.009 11.430 9.193 1.00 58.62 312 ALA A C 1
ATOM 2343 O O . ALA A 1 312 ? 20.034 11.613 7.994 1.00 58.62 312 ALA A O 1
ATOM 2344 N N . LEU A 1 313 ? 19.743 12.412 10.068 1.00 62.59 313 LEU A N 1
ATOM 2345 C CA . LEU A 1 313 ? 19.392 13.791 9.686 1.00 62.59 313 LEU A CA 1
ATOM 2346 C C . LEU A 1 313 ? 20.511 14.571 8.965 1.00 62.59 313 LEU A C 1
ATOM 2348 O O . LEU A 1 313 ? 20.226 15.553 8.283 1.00 62.59 313 LEU A O 1
ATOM 2352 N N . ILE A 1 314 ? 21.782 14.179 9.111 1.00 58.78 314 ILE A N 1
ATOM 2353 C CA . ILE A 1 314 ? 22.909 14.905 8.509 1.00 58.78 314 ILE A CA 1
ATOM 2354 C C . ILE A 1 314 ? 22.969 14.590 7.009 1.00 58.78 314 ILE A C 1
ATOM 2356 O O . ILE A 1 314 ? 23.374 13.499 6.611 1.00 58.78 314 ILE A O 1
ATOM 2360 N N . GLY A 1 315 ? 22.621 15.576 6.178 1.00 53.09 315 GLY A N 1
ATOM 2361 C CA . GLY A 1 315 ? 22.696 15.475 4.716 1.00 53.09 315 GLY A CA 1
ATOM 2362 C C . GLY A 1 315 ? 21.415 14.996 4.029 1.00 53.09 315 GLY A C 1
ATOM 2363 O O . GLY A 1 315 ? 21.478 14.672 2.846 1.00 53.09 315 GLY A O 1
ATOM 2364 N N . LEU A 1 316 ? 20.287 14.956 4.747 1.00 56.09 316 LEU A N 1
ATOM 2365 C CA . LEU A 1 316 ? 18.959 14.741 4.164 1.00 56.09 316 LEU A CA 1
ATOM 2366 C C . LEU A 1 316 ? 18.379 16.046 3.620 1.00 56.09 316 LEU A C 1
ATOM 2368 O O . LEU A 1 316 ? 18.519 17.099 4.248 1.00 56.09 316 LEU A O 1
ATOM 2372 N N . THR A 1 317 ? 17.671 15.945 2.500 1.00 59.38 317 THR A N 1
ATOM 2373 C CA . THR A 1 317 ? 16.774 16.992 1.993 1.00 59.38 317 THR A CA 1
ATOM 2374 C C . THR A 1 317 ? 15.594 17.218 2.945 1.00 59.38 317 THR A C 1
ATOM 2376 O O . THR A 1 317 ? 15.280 16.361 3.772 1.00 59.38 317 THR A O 1
ATOM 2379 N N . ASP A 1 318 ? 14.898 18.350 2.821 1.00 59.06 318 ASP A N 1
ATOM 2380 C CA . ASP A 1 318 ? 13.726 18.655 3.657 1.00 59.06 318 ASP A CA 1
ATOM 2381 C C . ASP A 1 318 ? 12.622 17.582 3.535 1.00 59.06 318 ASP A C 1
ATOM 2383 O O . ASP A 1 318 ? 11.982 17.231 4.529 1.00 59.06 318 ASP A O 1
ATOM 2387 N N . GLU A 1 319 ? 12.440 17.005 2.337 1.00 55.22 319 GLU A N 1
ATOM 2388 C CA . GLU A 1 319 ? 11.487 15.911 2.078 1.00 55.22 319 GLU A CA 1
ATOM 2389 C C . GLU A 1 319 ? 11.877 14.638 2.859 1.00 55.22 319 GLU A C 1
ATOM 2391 O O . GLU A 1 319 ? 11.050 14.025 3.539 1.00 55.22 319 GLU A O 1
ATOM 2396 N N . GLU 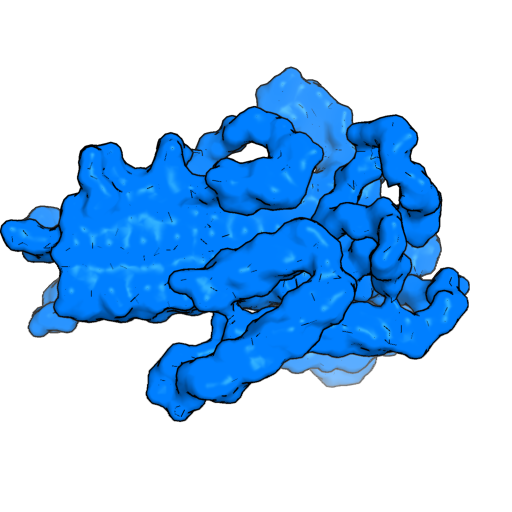A 1 320 ? 13.158 14.268 2.832 1.00 57.06 320 GLU A N 1
ATOM 2397 C CA . GLU A 1 320 ? 13.695 13.097 3.534 1.00 57.06 320 GLU A CA 1
ATOM 2398 C C . GLU A 1 320 ? 13.700 13.274 5.062 1.00 57.06 320 GLU A C 1
ATOM 2400 O O . GLU A 1 320 ? 13.389 12.333 5.797 1.00 57.06 320 GLU A O 1
ATOM 2405 N N . GLN A 1 321 ? 14.018 14.474 5.561 1.00 65.69 321 GLN A N 1
ATOM 2406 C CA . GLN A 1 321 ? 13.975 14.776 6.996 1.00 65.69 321 GLN A CA 1
ATOM 2407 C C . GLN A 1 321 ? 12.564 14.631 7.551 1.00 65.69 321 GLN A C 1
ATOM 2409 O O . GLN A 1 321 ? 12.383 14.062 8.628 1.00 65.69 321 GLN A O 1
ATOM 2414 N N . TRP A 1 322 ? 11.567 15.119 6.815 1.00 64.06 322 TRP A N 1
ATOM 2415 C CA . TRP A 1 322 ? 10.180 15.011 7.232 1.00 64.06 322 TRP A CA 1
ATOM 2416 C C . TRP A 1 322 ? 9.702 13.554 7.203 1.00 64.06 322 TRP A C 1
ATOM 2418 O O . TRP A 1 322 ? 9.085 13.114 8.168 1.00 64.06 322 TRP A O 1
ATOM 2428 N N . ILE A 1 323 ? 10.051 12.767 6.171 1.00 60.75 323 ILE A N 1
ATOM 2429 C CA . ILE A 1 323 ? 9.784 11.314 6.147 1.00 60.75 323 ILE A CA 1
ATOM 2430 C C . ILE A 1 323 ? 10.356 10.660 7.405 1.00 60.75 323 ILE A C 1
ATOM 2432 O O . ILE A 1 323 ? 9.633 9.977 8.127 1.00 60.75 323 ILE A O 1
ATOM 2436 N N . LEU A 1 324 ? 11.630 10.912 7.710 1.00 64.81 324 LEU A N 1
ATOM 2437 C CA . LEU A 1 324 ? 12.277 10.356 8.893 1.00 64.81 324 LEU A CA 1
ATOM 2438 C C . LEU A 1 324 ? 11.553 10.769 10.185 1.00 64.81 324 LEU A C 1
ATOM 2440 O O . LEU A 1 324 ? 11.285 9.922 11.030 1.00 64.81 324 LEU A O 1
ATOM 2444 N N . GLN A 1 325 ? 11.195 12.044 10.336 1.00 67.38 325 GLN A N 1
ATOM 2445 C CA . GLN A 1 325 ? 10.460 12.545 11.503 1.00 67.38 325 GLN A CA 1
ATOM 2446 C C . GLN A 1 325 ? 9.068 11.924 11.627 1.00 67.38 325 GLN A C 1
ATOM 2448 O O . GLN A 1 325 ? 8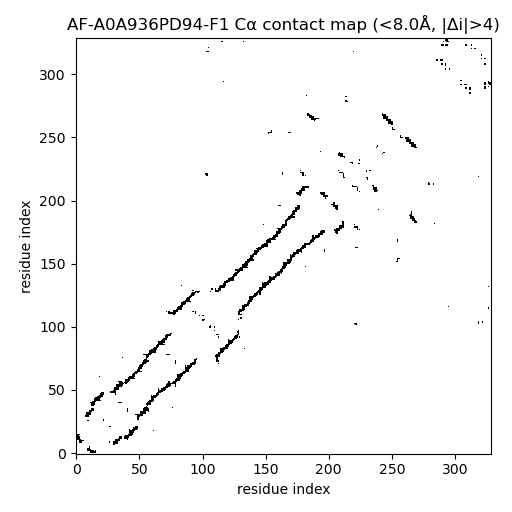.641 11.601 12.731 1.00 67.38 325 GLN A O 1
ATOM 2453 N N . THR A 1 326 ? 8.376 11.715 10.512 1.00 61.75 326 THR A N 1
ATOM 2454 C CA . THR A 1 326 ? 7.045 11.111 10.484 1.00 61.75 326 THR A CA 1
ATOM 2455 C C . THR A 1 326 ? 7.094 9.634 10.814 1.00 61.75 326 THR A C 1
ATOM 2457 O O . THR A 1 326 ? 6.259 9.175 11.583 1.00 61.75 326 THR A O 1
ATOM 2460 N N . VAL A 1 327 ? 8.071 8.876 10.309 1.00 57.25 327 VAL A N 1
ATOM 2461 C CA . VAL A 1 327 ? 8.217 7.468 10.710 1.00 57.25 327 VAL A CA 1
ATOM 2462 C C . VAL A 1 327 ? 8.661 7.371 12.173 1.00 57.25 327 VAL A C 1
ATOM 2464 O O . VAL A 1 327 ? 8.252 6.457 12.882 1.00 57.25 327 VAL A O 1
ATOM 2467 N N . CYS A 1 328 ? 9.452 8.332 12.656 1.00 55.81 328 CYS A N 1
ATOM 2468 C CA . CYS A 1 328 ? 9.957 8.339 14.025 1.00 55.81 328 CYS A CA 1
ATOM 2469 C C . CYS A 1 328 ? 9.080 9.065 15.071 1.00 55.81 328 CYS A C 1
ATOM 2471 O O . CYS A 1 328 ? 9.496 9.137 16.229 1.00 55.81 328 CYS A O 1
ATOM 2473 N N . SER A 1 329 ? 7.914 9.604 14.713 1.00 57.91 329 SER A N 1
ATOM 2474 C CA . SER A 1 329 ? 6.940 10.195 15.656 1.00 57.91 329 SER A CA 1
ATOM 2475 C C . SER A 1 329 ? 5.760 9.271 15.908 1.00 57.91 329 SER A C 1
ATOM 2477 O O . SER A 1 329 ? 5.147 9.411 16.986 1.00 57.91 329 SER A O 1
#

Mean predicted aligned error: 10.97 Å

Nearest PDB structures (foldseek):
  2ptf-assembly1_B  TM=3.979E-01  e=6.571E+00  Methanothermobacter thermautotrophicus str. Delta H

pLDDT: mean 78.9, std 18.62, range [38.62, 98.44]

Radius of gyration: 20.41 Å; Cα contacts (8 Å, |Δi|>4): 815; chains: 1; bounding box: 55×52×52 Å

Solvent-accessible surface area (backbone atoms only — not comparable to full-atom values): 16657 Å² total; per-residue (Å²): 124,40,65,45,77,58,90,70,31,39,39,30,54,30,64,36,98,38,59,50,63,64,90,48,81,77,44,57,73,20,36,31,39,37,43,8,71,90,45,65,17,34,29,62,21,35,43,50,26,23,23,34,36,42,29,15,24,32,36,32,48,28,45,36,42,25,64,22,46,33,39,40,33,12,63,95,36,36,31,41,30,57,23,30,39,38,28,52,25,38,40,41,40,54,40,73,87,68,77,87,62,88,44,69,70,42,44,63,75,65,30,23,31,39,31,42,27,41,37,40,31,75,29,42,36,36,42,30,38,26,35,30,52,27,34,40,37,27,32,29,37,37,35,32,52,23,41,29,73,23,42,41,40,24,55,47,36,38,39,40,26,46,21,33,34,23,26,41,38,32,31,35,43,38,40,21,11,48,22,26,25,51,68,50,42,36,40,20,52,42,78,73,42,77,36,61,26,74,44,100,86,75,46,79,36,64,54,42,43,25,37,44,61,67,54,95,82,70,69,61,96,57,65,69,89,81,60,98,74,53,72,63,58,75,76,28,51,57,47,77,88,70,32,48,41,82,44,79,38,72,66,52,88,91,41,94,56,88,66,91,68,75,39,67,29,26,33,44,46,61,82,90,72,64,87,58,68,68,46,50,53,51,41,55,49,47,52,51,49,45,50,48,58,39,67,58,66,79,87,77,52,65,71,58,46,57,54,50,49,62,56,57,54,66,89,49,54,74,72,54,42,48,51,44,50,60,54,62,105